Protein 6ISK (pdb70)

InterPro domains:
  IPR032710 NTF2-like domain superfamily [SSF54427] (7-119)
  IPR037401 SnoaL-like domain [PF12680] (26-113)

Organism: NCBI:txid408015

B-factor: mean 23.3, std 9.92, range [9.31, 74.7]

Radius of gyration: 20.21 Å; Cα contacts (8 Å, |Δi|>4): 526; chains: 2; bounding box: 56×46×34 Å

Foldseek 3Di:
DDFLVNVVQVVLQVCLVPVVSLVCVCVAAPAQAWEAEDPDIATGDVRVSVVVSVVSLQFNGKDKDWDWDQDPVRKIKIWMKMWTQTPVRDIWIWIWMKIFDADPVRHGRYIYIDTPGDID/DDFLVVVVQVLLQVCLVPVVSLVCQCVAAPAQAWAAEDHDIFTGSVRVSVVSSVVSLQFNGKDKDWDWDQDPVRKIKIWMKMWTQTPVRDIWIWIWMKIFDADPVRHGRYIYIDTPGPID

Secondary structure (DSSP, 8-state):
--SHHHHHHHHHHHHHH-GGGGGGGGGTEEEEEEEESSSS-EESHHHHHHHHHHHHHTEEEEEEEEEEEE-TTS-EEEEEEEEEEETTS-EEEEEEEEEEEE-TTS-EEEEEEEEEE---/--SHHHHHHHHHHHHHH-GGGGGGGGGTEEEEEEEESSS-EEESHHHHHHHHHHHHHTEEEEEEEEEEEE-TTS-EEEEEEEEEEETTS-EEEEEEEEEEEE-TTS-EEEEEEEEEE---

Nearest PDB structures (foldseek):
  6isl-assembly1_B-2  TM=1.007E+00  e=4.797E-24  Streptomyces xiamenensis 318
  3er7-assembly1_A  TM=8.920E-01  e=1.135E-09  Exiguobacterium sibiricum 255-15
  5aig-assembly2_B  TM=7.690E-01  e=4.133E-06  unidentified
  2imj-assembly2_D  TM=8.399E-01  e=6.602E-04  Pseudomonas protegens Pf-5
  6w3f-assembly2_B  TM=7.271E-01  e=2.725E-04  synthetic construct

Sequence (240 aa):
THTALDRYMELADRAVRDPSALAELPTIFAPDATVTLRDEPVTGMPAIMEFYRVFVAAVAESKHYWTTTILEDGTIESHWVVAARRADGSLMTAAGVEHATVDTDGLITNLRNRYTRTPGTHTALDRYMELADRAVRDPSALAELPTIFAPDATVTLRDEPVTGMPAIMEFYRVFVAAVAESKHYWTTTILEDGTIESHWVVAARRADGSLMTAAGVEHATVDTDGLITNLRNRYTRTPG

Solvent-accessible surface area: 12846 Å² total; per-residue (Å²): 112,154,28,2,0,3,58,20,4,95,5,23,8,87,1,18,176,65,77,83,6,9,73,66,2,58,34,4,0,6,61,111,1,37,3,32,21,140,100,128,79,28,73,11,28,112,44,1,62,82,65,12,122,79,91,10,66,55,25,51,93,24,103,22,139,68,96,21,68,100,60,186,112,34,23,7,30,0,96,25,73,15,55,13,109,74,64,117,45,43,128,25,74,4,11,2,19,5,46,0,48,40,45,123,17,28,3,0,45,57,2,73,11,160,62,96,174,98,42,60,118,152,26,2,0,4,54,18,4,80,4,25,12,81,0,17,173,71,73,82,8,10,74,70,2,58,36,4,1,6,61,118,1,42,2,33,21,153,105,125,79,28,85,11,30,114,43,0,57,83,64,12,120,81,90,9,66,55,25,49,100,27,104,22,142,70,96,23,70,113,40,171,115,34,19,8,32,0,101,25,73,16,55,14,109,73,64,120,41,44,120,26,70,5,16,3,17,6,36,0,54,42,42,116,14,27,2,0,44,57,1,76,13,149,62,107,169,90,37,74

Structure (mmCIF, N/CA/C/O backbone):
data_6ISK
#
_entry.id   6ISK
#
_cell.length_a   79.894
_cell.length_b   79.894
_cell.length_c   111.721
_cell.angle_alpha   90.000
_cell.angle_beta   90.000
_cell.angle_gamma   120.000
#
_symmetry.space_group_name_H-M   'H 3'
#
loop_
_entity.id
_entity.type
_entity.pdbx_description
1 polymer 'XimE, SnoaL-like domain protein'
2 non-polymer 'MALONIC ACID'
3 non-polymer 1,2-ETHANEDIOL
4 water water
#
loop_
_atom_site.group_PDB
_atom_site.id
_atom_site.type_symbol
_atom_site.label_atom_id
_atom_site.label_alt_id
_atom_site.label_comp_id
_atom_site.label_asym_id
_atom_site.label_entity_id
_atom_site.label_seq_id
_atom_site.pdbx_PDB_ins_code
_atom_site.Cartn_x
_atom_site.Cartn_y
_atom_site.Cartn_z
_atom_site.occupancy
_atom_site.B_iso_or_equiv
_atom_site.auth_seq_id
_atom_site.auth_comp_id
_atom_site.auth_asym_id
_atom_site.auth_atom_id
_atom_site.pdbx_PDB_model_num
ATOM 1 N N . THR A 1 39 ? 18.861 32.005 46.177 1.00 32.75 39 THR A N 1
ATOM 2 C CA . THR A 1 39 ? 18.706 30.546 46.468 1.00 32.36 39 THR A CA 1
ATOM 3 C C . THR A 1 39 ? 18.206 30.326 47.881 1.00 30.97 39 THR A C 1
ATOM 4 O O . THR A 1 39 ? 18.203 31.247 48.697 1.00 28.11 39 THR A O 1
ATOM 8 N N . HIS A 1 40 ? 17.807 29.093 48.186 1.00 28.49 40 HIS A N 1
ATOM 9 C CA . HIS A 1 40 ? 17.118 28.799 49.436 1.00 32.27 40 HIS A CA 1
ATOM 10 C C . HIS A 1 40 ? 17.659 27.485 50.023 1.00 26.54 40 HIS A C 1
ATOM 11 O O . HIS A 1 40 ? 16.895 26.657 50.526 1.00 27.98 40 HIS A O 1
ATOM 18 N N . THR A 1 41 ? 18.970 27.276 49.898 1.00 18.70 41 THR A N 1
ATOM 19 C CA . THR A 1 41 ? 19.663 26.159 50.583 1.00 16.87 41 THR A CA 1
ATOM 20 C C . THR A 1 41 ? 19.617 26.342 52.071 1.00 15.55 41 THR A C 1
ATOM 21 O O . THR A 1 41 ? 19.275 27.404 52.573 1.00 14.40 41 THR A O 1
ATOM 25 N N . ALA A 1 42 ? 20.109 25.351 52.793 1.00 16.68 42 ALA A N 1
ATOM 26 C CA . ALA A 1 42 ? 20.146 25.479 54.237 1.00 12.71 42 ALA A CA 1
ATOM 27 C C . ALA A 1 42 ? 21.043 26.647 54.691 1.00 12.59 42 ALA A C 1
ATOM 28 O O . ALA A 1 42 ? 20.830 27.238 55.727 1.00 13.77 42 ALA A O 1
ATOM 30 N N . LEU A 1 43 ? 22.100 26.903 53.955 1.00 12.83 43 LEU A N 1
ATOM 31 C CA . LEU A 1 43 ? 22.993 27.998 54.309 1.00 12.44 43 LEU A CA 1
ATOM 32 C C . LEU A 1 43 ? 22.325 29.344 54.087 1.00 13.25 43 LEU A C 1
ATOM 33 O O . LEU A 1 43 ? 22.554 30.297 54.846 1.00 13.19 43 LEU A O 1
ATOM 38 N N . ASP A 1 44 ? 21.492 29.435 53.050 1.00 14.29 44 ASP A N 1
ATOM 39 C CA . ASP A 1 44 ? 20.653 30.631 52.883 1.00 16.26 44 ASP A CA 1
ATOM 40 C C . ASP A 1 44 ? 19.694 30.829 54.049 1.00 13.82 44 ASP A C 1
ATOM 41 O O . ASP A 1 44 ? 19.550 31.934 54.567 1.00 13.43 44 ASP A O 1
ATOM 46 N N . ARG A 1 45 ? 19.026 29.763 54.462 1.00 13.37 45 ARG A N 1
ATOM 47 C CA . ARG A 1 45 ? 18.148 29.839 55.629 1.00 15.83 45 ARG A CA 1
ATOM 48 C C . ARG A 1 45 ? 18.916 30.241 56.896 1.00 16.45 45 ARG A C 1
ATOM 49 O O . ARG A 1 45 ? 18.412 30.971 57.732 1.00 14.26 45 ARG A O 1
ATOM 57 N N . TYR A 1 46 ? 20.126 29.729 57.059 1.00 15.18 46 TYR A N 1
ATOM 58 C CA . TYR A 1 46 ? 21.002 30.112 58.184 1.00 14.17 46 TYR A CA 1
ATOM 59 C C . TYR A 1 46 ? 21.253 31.607 58.151 1.00 14.46 46 TYR A C 1
ATOM 60 O O . TYR A 1 46 ? 21.085 32.280 59.151 1.00 15.25 46 TYR A O 1
ATOM 69 N N . MET A 1 47 ? 21.614 32.123 56.962 1.00 14.81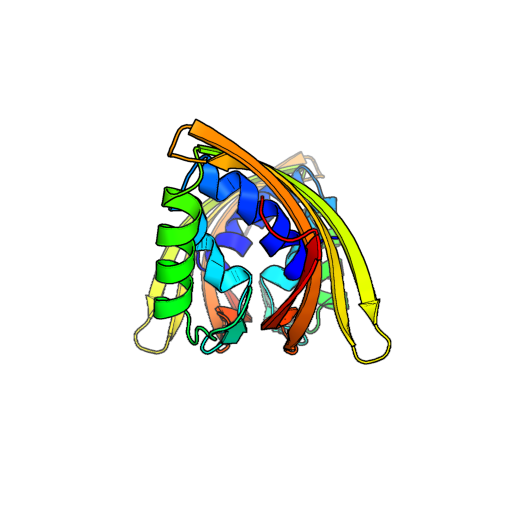 47 MET A N 1
ATOM 70 C CA . MET A 1 47 ? 21.909 33.567 56.810 1.00 16.99 47 MET A CA 1
ATOM 71 C C . MET A 1 47 ? 20.688 34.418 57.143 1.00 17.77 47 MET A C 1
ATOM 72 O O . MET A 1 47 ? 20.768 35.357 57.932 1.00 19.78 47 MET A O 1
ATOM 77 N N . GLU A 1 48 ? 19.528 34.012 56.665 1.00 16.71 48 GLU A N 1
ATOM 78 C CA . GLU A 1 48 ? 18.275 34.732 56.965 1.00 22.35 48 GLU A CA 1
ATOM 79 C C . GLU A 1 48 ? 17.946 34.729 58.454 1.00 22.32 48 GLU A C 1
ATOM 80 O O . GLU A 1 48 ? 17.509 35.744 59.019 1.00 22.43 48 GLU A O 1
ATOM 86 N N . LEU A 1 49 ? 18.207 33.602 59.101 1.00 19.66 49 LEU A N 1
ATOM 87 C CA . LEU A 1 49 ? 17.912 33.458 60.521 1.00 17.20 49 LEU A CA 1
ATOM 88 C C . LEU A 1 49 ? 18.805 34.358 61.371 1.00 21.95 49 LEU A C 1
ATOM 89 O O . LEU A 1 49 ? 18.391 34.887 62.423 1.00 16.88 49 LEU A O 1
ATOM 94 N N . ALA A 1 50 ? 20.015 34.589 60.881 1.00 17.96 50 ALA A N 1
ATOM 95 C CA . ALA A 1 50 ? 20.960 35.439 61.574 1.00 22.23 50 ALA A CA 1
ATOM 96 C C . ALA A 1 50 ? 20.319 36.774 61.968 1.00 21.29 50 ALA A C 1
ATOM 97 O O . ALA A 1 50 ? 20.449 37.204 63.106 1.00 20.98 50 ALA A O 1
ATOM 99 N N . ASP A 1 51 ? 19.640 37.444 61.052 1.00 16.58 51 ASP A N 1
ATOM 100 C CA . ASP A 1 51 ? 19.149 38.770 61.382 1.00 16.66 51 ASP A CA 1
ATOM 101 C C . ASP A 1 51 ? 17.810 38.678 62.148 1.00 18.50 51 ASP A C 1
ATOM 102 O O . ASP A 1 51 ? 17.478 39.515 62.978 1.00 19.11 51 ASP A O 1
ATOM 107 N N . ARG A 1 52 ? 17.028 37.668 61.815 1.00 19.36 52 ARG A N 1
ATOM 108 C CA . ARG A 1 52 ? 15.708 37.529 62.417 1.00 18.65 52 ARG A CA 1
ATOM 109 C C . ARG A 1 52 ? 15.814 37.192 63.870 1.00 19.18 52 ARG A C 1
ATOM 110 O O . ARG A 1 52 ? 15.114 37.797 64.699 1.00 22.05 52 ARG A O 1
ATOM 118 N N . ALA A 1 53 ? 16.777 36.332 64.211 1.00 15.96 53 ALA A N 1
ATOM 119 C CA . ALA A 1 53 ? 16.984 35.947 65.566 1.00 19.95 53 ALA A CA 1
ATOM 120 C C . ALA A 1 53 ? 17.490 37.103 66.439 1.00 24.98 53 ALA A C 1
ATOM 121 O O . ALA A 1 53 ? 17.233 37.131 67.646 1.00 22.06 53 ALA A O 1
ATOM 123 N N . VAL A 1 54 ? 18.169 38.077 65.845 1.00 18.97 54 VAL A N 1
ATOM 124 C CA . VAL A 1 54 ? 18.529 39.269 66.605 1.00 21.30 54 VAL A CA 1
ATOM 125 C C . VAL A 1 54 ? 17.278 40.037 66.983 1.00 21.55 54 VAL A C 1
ATOM 126 O O . VAL A 1 54 ? 17.176 40.505 68.096 1.00 33.24 54 VAL A O 1
ATOM 130 N N . ARG A 1 55 ? 16.338 40.169 66.058 1.00 22.87 55 ARG A N 1
ATOM 131 C CA . ARG A 1 55 ? 15.063 40.821 66.322 1.00 29.79 55 ARG A CA 1
ATOM 132 C C . ARG A 1 55 ? 14.119 39.952 67.163 1.00 37.02 5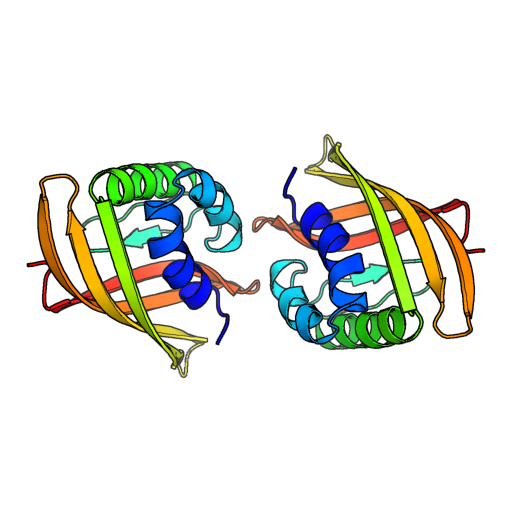5 ARG A C 1
ATOM 133 O O . ARG A 1 55 ? 13.262 40.480 67.869 1.00 37.35 55 ARG A O 1
ATOM 141 N N . ASP A 1 56 ? 14.225 38.631 67.045 1.00 27.40 56 ASP A N 1
ATOM 142 C CA . ASP A 1 56 ? 13.320 37.716 67.791 1.00 29.38 56 ASP A CA 1
ATOM 143 C C . ASP A 1 56 ? 14.015 36.405 68.148 1.00 26.16 56 ASP A C 1
ATOM 144 O O . ASP A 1 56 ? 14.049 35.489 67.330 1.00 24.09 56 ASP A O 1
ATOM 149 N N . PRO A 1 57 ? 14.687 36.358 69.312 1.00 29.42 57 PRO A N 1
ATOM 150 C CA . PRO A 1 57 ? 15.523 35.229 69.686 1.00 29.98 57 PRO A CA 1
ATOM 151 C C . PRO A 1 57 ? 14.804 33.890 69.701 1.00 31.22 57 PRO A C 1
ATOM 152 O O . PRO A 1 57 ? 15.452 32.855 69.575 1.00 29.48 57 PRO A O 1
ATOM 156 N N . SER A 1 58 ? 13.495 33.918 69.923 1.00 32.16 58 SER A N 1
ATOM 157 C CA . SER A 1 58 ? 12.661 32.733 69.828 1.00 31.68 58 SER A CA 1
ATOM 158 C C . SER A 1 58 ? 12.738 32.031 68.455 1.00 28.85 58 SER A C 1
ATOM 159 O O . SER A 1 58 ? 12.530 30.834 68.375 1.00 26.14 58 SER A O 1
ATOM 162 N N . ALA A 1 59 ? 13.180 32.736 67.414 1.00 25.42 59 ALA A N 1
ATOM 163 C CA . ALA A 1 59 ? 13.323 32.136 66.090 1.00 27.12 59 ALA A CA 1
ATOM 164 C C . ALA A 1 59 ? 14.437 31.096 66.005 1.00 20.06 59 ALA A C 1
ATOM 165 O O . ALA A 1 59 ? 14.502 30.345 65.029 1.00 22.69 59 ALA A O 1
ATOM 167 N N . LEU A 1 60 ? 15.285 30.999 67.026 1.00 22.00 60 LEU A N 1
ATOM 168 C CA . LEU A 1 60 ? 16.374 30.037 67.004 1.00 22.75 60 LEU A CA 1
ATOM 169 C C . LEU A 1 60 ? 15.822 28.606 67.187 1.00 20.92 60 LEU A C 1
ATOM 170 O O . LEU A 1 60 ? 16.524 27.636 66.981 1.00 20.60 60 LEU A O 1
ATOM 175 N N . ALA A 1 61 ? 14.545 28.499 67.529 1.00 25.31 61 ALA A N 1
ATOM 176 C CA . ALA A 1 61 ? 13.873 27.177 67.525 1.00 26.48 61 ALA A CA 1
ATOM 177 C C . ALA A 1 61 ? 13.819 26.561 66.122 1.00 24.81 61 ALA A C 1
ATOM 178 O O . ALA A 1 61 ? 13.644 25.367 65.981 1.00 22.17 61 ALA A O 1
ATOM 180 N N . GLU A 1 62 ? 14.106 27.358 65.097 1.00 23.22 62 GLU A N 1
ATOM 181 C CA . GLU A 1 62 ? 14.223 26.855 63.720 1.00 22.64 62 GLU A CA 1
ATOM 182 C C . GLU A 1 62 ? 15.567 26.165 63.391 1.00 17.79 62 GLU A C 1
ATOM 183 O O . GLU A 1 62 ? 15.680 25.470 62.374 1.00 19.34 62 GLU A O 1
ATOM 189 N N . LEU A 1 63 ? 16.495 26.182 64.345 1.00 19.52 63 LEU A N 1
ATOM 190 C CA . LEU A 1 63 ? 17.816 25.633 64.069 1.00 19.70 63 LEU A CA 1
ATOM 191 C C . LEU A 1 63 ? 17.807 24.163 63.576 1.00 20.45 63 LEU A C 1
ATOM 192 O O . LEU A 1 63 ? 18.539 23.840 62.664 1.00 13.70 63 LEU A O 1
ATOM 197 N N . PRO A 1 64 ? 16.906 23.290 64.086 1.00 20.82 64 PRO A N 1
ATOM 198 C CA . PRO A 1 64 ? 16.889 21.899 63.582 1.00 19.91 64 PRO A CA 1
ATOM 199 C C . PRO A 1 64 ? 16.284 21.677 62.192 1.00 19.40 64 PRO A C 1
ATOM 200 O O . PRO A 1 64 ? 16.332 20.543 61.645 1.00 19.41 64 PRO A O 1
ATOM 204 N N . THR A 1 65 ? 15.836 22.756 61.569 1.00 15.42 65 THR A N 1
ATOM 205 C CA . THR A 1 65 ? 15.465 22.730 60.150 1.00 18.48 65 THR A CA 1
ATOM 206 C C . THR A 1 65 ? 16.606 23.191 59.247 1.00 16.28 65 THR A C 1
ATOM 207 O O . THR A 1 65 ? 16.458 23.307 58.033 1.00 21.07 65 THR A O 1
ATOM 211 N N . ILE A 1 66 ? 17.710 23.572 59.874 1.00 13.18 66 ILE A N 1
ATOM 212 C CA . ILE A 1 66 ? 18.883 24.049 59.171 1.00 13.19 66 ILE A CA 1
ATOM 213 C C . ILE A 1 66 ? 20.055 23.090 59.377 1.00 12.57 66 ILE A C 1
ATOM 214 O O . ILE A 1 66 ? 20.813 22.829 58.446 1.00 12.41 66 ILE A O 1
ATOM 219 N N . PHE A 1 67 ? 20.308 22.706 60.624 1.00 14.81 67 PHE A N 1
ATOM 220 C CA . PHE A 1 67 ? 21.477 21.840 60.911 1.00 15.99 67 PHE A CA 1
ATOM 221 C C . PHE A 1 67 ? 21.001 20.443 61.287 1.00 17.37 67 PHE A C 1
ATOM 222 O O . PHE A 1 67 ? 19.966 20.294 61.926 1.00 19.28 67 PHE A O 1
ATOM 230 N N . ALA A 1 68 ? 21.729 19.445 60.819 1.00 17.41 68 ALA A N 1
ATOM 231 C CA . ALA A 1 68 ? 21.517 18.061 61.274 1.00 19.46 68 ALA A CA 1
ATOM 232 C C . ALA A 1 68 ? 21.820 17.949 62.771 1.00 24.93 68 ALA A C 1
ATOM 233 O O . ALA A 1 68 ? 22.486 18.794 63.354 1.00 19.23 68 ALA A O 1
ATOM 235 N N . PRO A 1 69 ? 21.234 16.958 63.434 1.00 24.88 69 PRO A N 1
ATOM 236 C CA . PRO A 1 69 ? 21.695 16.815 64.798 1.00 35.15 69 PRO A CA 1
ATOM 237 C C . PRO A 1 69 ? 23.135 16.341 64.767 1.00 24.66 69 PRO A C 1
ATOM 238 O O . PRO A 1 69 ? 23.610 15.734 63.779 1.00 36.96 69 PRO A O 1
ATOM 242 N N . ASP A 1 70 ? 23.849 16.668 65.812 1.00 29.34 70 ASP A N 1
ATOM 243 C CA . ASP A 1 70 ? 25.215 16.351 65.888 1.00 29.47 70 ASP A CA 1
ATOM 244 C C . ASP A 1 70 ? 26.018 17.118 64.846 1.00 22.12 70 ASP A C 1
ATOM 245 O O . ASP A 1 70 ? 27.033 16.652 64.440 1.00 21.85 70 ASP A O 1
ATOM 250 N N . ALA A 1 71 ? 25.502 18.235 64.317 1.00 19.86 71 ALA A N 1
ATOM 251 C CA . ALA A 1 71 ? 26.326 19.037 63.445 1.00 18.46 71 ALA A CA 1
ATOM 252 C C . ALA A 1 71 ? 27.458 19.651 64.237 1.00 17.07 71 ALA A C 1
ATOM 253 O O . ALA A 1 71 ? 27.300 19.879 65.408 1.00 20.27 71 ALA A O 1
ATOM 255 N N . THR A 1 72 ? 28.477 20.102 63.515 1.00 18.27 72 THR A N 1
ATOM 256 C CA . THR A 1 72 ? 29.560 20.898 64.077 1.00 17.99 72 THR A CA 1
ATOM 257 C C . THR A 1 72 ? 29.674 22.235 63.318 1.00 18.40 72 THR A C 1
ATOM 258 O O . THR A 1 72 ? 29.646 22.259 62.092 1.00 17.83 72 THR A O 1
ATOM 262 N N . VAL A 1 73 ? 29.866 23.306 64.074 1.00 18.53 73 VAL A N 1
ATOM 263 C CA . VAL A 1 73 ? 29.970 24.668 63.545 1.00 19.91 73 VAL A CA 1
ATOM 264 C C . VAL A 1 73 ? 31.245 25.289 64.127 1.00 18.14 73 VAL A C 1
ATOM 265 O O . VAL A 1 73 ? 31.415 25.284 65.334 1.00 22.95 73 VAL A O 1
ATOM 269 N N . THR A 1 74 ? 31.977 26.017 63.298 1.00 20.85 74 THR A N 1
ATOM 270 C CA . THR A 1 74 ? 33.127 26.807 63.743 1.00 23.55 74 THR A CA 1
ATOM 271 C C . THR A 1 74 ? 33.067 28.181 63.037 1.00 21.74 74 THR A C 1
ATOM 272 O O . THR A 1 74 ? 33.328 28.286 61.835 1.00 21.54 74 THR A O 1
ATOM 276 N N . LEU A 1 75 ? 32.656 29.203 63.774 1.00 22.86 75 LEU A N 1
ATOM 277 C CA . LEU A 1 75 ? 32.536 30.547 63.200 1.00 27.36 75 LEU A CA 1
ATOM 278 C C . LEU A 1 75 ? 33.886 31.270 63.165 1.00 30.42 75 LEU A C 1
ATOM 279 O O . LEU A 1 75 ? 34.194 32.022 62.218 1.00 22.76 75 LEU A O 1
ATOM 284 N N . ARG A 1 76 ? 34.725 31.003 64.160 1.00 26.28 76 ARG A N 1
ATOM 285 C CA . ARG A 1 76 ? 36.030 31.658 64.203 1.00 26.88 76 ARG A CA 1
ATOM 286 C C . ARG A 1 76 ? 37.121 30.658 64.501 1.00 31.11 76 ARG A C 1
ATOM 287 O O . ARG A 1 76 ? 37.878 30.281 63.609 1.00 29.60 76 ARG A O 1
ATOM 295 N N . ASP A 1 77 ? 37.217 30.248 65.767 1.00 32.95 77 ASP A N 1
ATOM 296 C CA . ASP A 1 77 ? 38.283 29.325 66.180 1.00 34.29 77 ASP A CA 1
ATOM 297 C C . ASP A 1 77 ? 37.746 28.012 66.767 1.00 41.44 77 ASP A C 1
ATOM 298 O O . ASP A 1 77 ? 38.096 26.940 66.265 1.00 52.50 77 ASP A O 1
ATOM 303 N N . GLU A 1 78 ? 36.820 28.076 67.722 1.00 37.60 78 GLU A N 1
ATOM 304 C CA . GLU A 1 78 ? 36.450 26.858 68.454 1.00 39.48 78 GLU A CA 1
ATOM 305 C C . GLU A 1 78 ? 35.120 26.249 67.982 1.00 37.13 78 GLU A C 1
ATOM 306 O O . GLU A 1 78 ? 34.148 26.959 67.720 1.00 37.44 78 GLU A O 1
ATOM 312 N N . PRO A 1 79 ? 35.111 24.921 67.781 1.00 31.87 79 PRO A N 1
ATOM 313 C CA . PRO A 1 79 ? 33.933 24.221 67.274 1.00 26.38 79 PRO A CA 1
ATOM 314 C C . PRO A 1 79 ? 32.867 23.996 68.309 1.00 28.68 79 PRO A C 1
ATOM 315 O O . PRO A 1 79 ? 33.143 23.961 69.506 1.00 27.93 79 PRO A O 1
ATOM 319 N N . VAL A 1 80 ? 31.628 23.956 67.843 1.00 22.75 80 VAL A N 1
ATOM 320 C CA . VAL A 1 80 ? 30.492 23.752 68.705 1.00 27.17 80 VAL A CA 1
ATOM 321 C C . VAL A 1 80 ? 29.675 22.652 68.043 1.00 26.71 80 VAL A C 1
ATOM 322 O O . VAL A 1 80 ? 29.516 22.661 66.822 1.00 21.33 80 VAL A O 1
ATOM 326 N N . THR A 1 81 ? 29.405 21.595 68.807 1.00 24.14 81 THR A N 1
ATOM 327 C CA . THR A 1 81 ? 28.861 20.372 68.262 1.00 22.68 81 THR A CA 1
ATOM 328 C C . THR A 1 81 ? 27.582 19.974 68.956 1.00 20.43 81 THR A C 1
ATOM 329 O O . THR A 1 81 ? 27.489 19.991 70.193 1.00 21.20 81 THR A O 1
ATOM 333 N N . GLY A 1 82 ? 26.595 19.628 68.129 1.00 17.81 82 GLY A N 1
ATOM 334 C CA . GLY A 1 82 ? 25.308 19.153 68.562 1.00 19.58 82 GLY A CA 1
ATOM 335 C C . GLY A 1 82 ? 24.327 20.264 68.739 1.00 23.56 82 GLY A C 1
ATOM 336 O O . GLY A 1 82 ? 24.711 21.356 69.159 1.00 21.18 82 GLY A O 1
ATOM 337 N N . MET A 1 83 ? 23.043 19.953 68.571 1.00 20.77 83 MET A N 1
ATOM 338 C CA . MET A 1 83 ? 21.974 20.974 68.606 1.00 23.30 83 MET A CA 1
ATOM 339 C C . MET A 1 83 ? 21.905 21.761 69.936 1.00 22.84 83 MET A C 1
ATOM 340 O O . MET A 1 83 ? 21.794 22.998 69.944 1.00 19.93 83 MET A O 1
ATOM 345 N N . PRO A 1 84 ? 22.098 21.083 71.091 1.00 23.51 84 PRO A N 1
ATOM 346 C CA . PRO A 1 84 ? 22.034 21.860 72.318 1.00 20.68 84 PRO A CA 1
ATOM 347 C C . PRO A 1 84 ? 23.148 22.886 72.524 1.00 23.05 84 PRO A C 1
ATOM 348 O O . PRO A 1 84 ? 22.858 24.027 72.848 1.00 26.68 84 PRO A O 1
ATOM 352 N N . ALA A 1 85 ? 24.362 22.555 72.131 1.00 23.41 85 ALA A N 1
ATOM 353 C CA . ALA A 1 85 ? 25.454 23.498 72.229 1.00 24.85 85 ALA A CA 1
ATOM 354 C C . ALA A 1 85 ? 25.291 24.588 71.157 1.00 25.59 85 ALA A C 1
ATOM 355 O O . ALA A 1 85 ? 25.585 25.760 71.409 1.00 23.49 85 ALA A O 1
ATOM 357 N N . ILE A 1 86 ? 24.813 24.182 69.982 1.00 20.06 86 ILE A N 1
ATOM 358 C CA . ILE A 1 86 ? 24.622 25.120 68.848 1.00 22.09 86 ILE A CA 1
ATOM 359 C C . ILE A 1 86 ? 23.566 26.178 69.191 1.00 22.56 86 ILE A C 1
ATOM 360 O O . ILE A 1 86 ? 23.793 27.389 69.029 1.00 22.13 86 ILE A O 1
ATOM 365 N N . MET A 1 87 ? 22.480 25.753 69.822 1.00 19.96 87 MET A N 1
ATOM 366 C CA . MET A 1 87 ? 21.398 26.659 70.157 1.00 23.07 87 MET A CA 1
ATOM 367 C C . MET A 1 87 ? 21.831 27.671 71.235 1.00 23.93 87 MET A C 1
ATOM 368 O O . MET A 1 87 ? 21.493 28.853 71.180 1.00 19.73 87 MET A O 1
ATOM 373 N N . GLU A 1 88 ? 22.664 27.211 72.159 1.00 20.05 88 GLU A N 1
ATOM 374 C CA . GLU A 1 88 ? 23.170 28.063 73.234 1.00 22.65 88 GLU A CA 1
ATOM 375 C C . GLU A 1 88 ? 24.239 29.023 72.694 1.00 21.53 88 GLU A C 1
ATOM 376 O O . GLU A 1 88 ? 24.247 30.192 73.012 1.00 24.83 88 GLU A O 1
ATOM 382 N N . PHE A 1 89 ? 25.118 28.521 71.843 1.00 20.01 89 PHE A N 1
ATOM 383 C CA . PHE A 1 89 ? 26.103 29.367 71.178 1.00 23.11 89 PHE A CA 1
ATOM 384 C C . PHE A 1 89 ? 25.411 30.546 70.465 1.00 22.65 89 PHE A C 1
ATOM 385 O O . PHE A 1 89 ? 25.795 31.743 70.650 1.00 23.57 89 PHE A O 1
ATOM 393 N N . TYR A 1 90 ? 24.351 30.222 69.718 1.00 19.70 90 TYR A N 1
ATOM 394 C CA . TYR A 1 90 ? 23.644 31.260 68.948 1.00 22.22 90 TYR A CA 1
ATOM 395 C C . TYR A 1 90 ? 22.782 32.151 69.840 1.00 23.47 90 TYR A C 1
ATOM 396 O O . TYR A 1 90 ? 22.702 33.335 69.602 1.00 23.93 90 TYR A O 1
ATOM 405 N N . ARG A 1 91 ? 22.294 31.641 70.972 1.00 21.18 91 ARG A N 1
ATOM 406 C CA . ARG A 1 91 ? 21.561 32.491 71.900 1.00 24.75 91 ARG A CA 1
ATOM 407 C C . ARG A 1 91 ? 22.495 33.582 72.469 1.00 23.33 91 ARG A C 1
ATOM 408 O O . ARG A 1 91 ? 22.109 34.756 72.582 1.00 28.07 91 ARG A O 1
ATOM 416 N N . VAL A 1 92 ? 23.706 33.174 72.827 1.00 23.71 92 VAL A N 1
ATOM 417 C CA . VAL A 1 92 ? 24.719 34.078 73.388 1.00 24.91 92 VAL A CA 1
ATOM 418 C C . VAL A 1 92 ? 25.209 35.075 72.333 1.00 32.87 92 VAL A C 1
ATOM 419 O O . VAL A 1 92 ? 25.265 36.286 72.578 1.00 25.80 92 VAL A O 1
ATOM 423 N N . PHE A 1 93 ? 25.479 34.553 71.143 1.00 26.41 93 PHE A N 1
ATOM 424 C CA . PHE A 1 93 ? 25.758 35.365 69.962 1.00 28.05 93 PHE A CA 1
ATOM 425 C C . PHE A 1 93 ? 24.722 36.468 69.718 1.00 25.00 93 PHE A C 1
ATOM 426 O O . PHE A 1 93 ? 25.099 37.641 69.622 1.00 28.91 93 PHE A O 1
ATOM 434 N N . VAL A 1 94 ? 23.437 36.130 69.580 1.00 26.28 94 VAL A N 1
ATOM 435 C CA . VAL A 1 94 ? 22.434 37.138 69.235 1.00 29.86 94 VAL A CA 1
ATOM 436 C C . VAL A 1 94 ? 22.116 38.073 70.398 1.00 33.05 94 VAL A C 1
ATOM 437 O O . VAL A 1 94 ? 21.845 39.256 70.180 1.00 26.83 94 VAL A O 1
ATOM 441 N N . ALA A 1 95 ? 22.279 37.580 71.625 1.00 26.65 95 ALA A N 1
ATOM 442 C CA . ALA A 1 95 ? 22.259 38.443 72.827 1.00 31.55 95 ALA A CA 1
ATOM 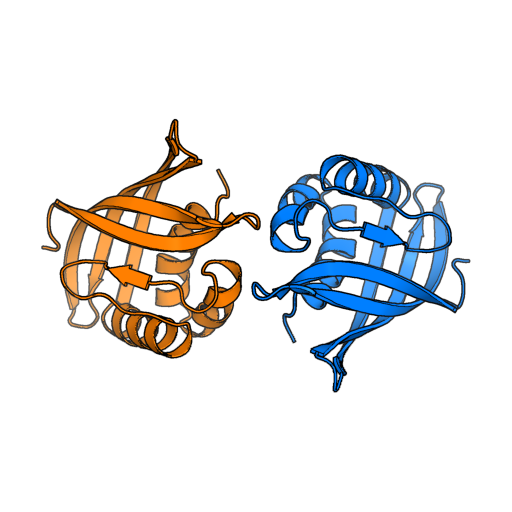443 C C . ALA A 1 95 ? 23.256 39.622 72.799 1.00 28.75 95 ALA A C 1
ATOM 444 O O . ALA A 1 95 ? 23.000 40.660 73.406 1.00 29.92 95 ALA A O 1
ATOM 446 N N . ALA A 1 96 ? 24.400 39.426 72.151 1.00 25.51 96 ALA A N 1
ATOM 447 C CA . ALA A 1 96 ? 25.428 40.440 72.064 1.00 23.47 96 ALA A CA 1
ATOM 448 C C . ALA A 1 96 ? 25.184 41.485 70.960 1.00 19.35 96 ALA A C 1
ATOM 449 O O . ALA A 1 96 ? 26.049 42.318 70.740 1.00 19.64 96 ALA A O 1
ATOM 451 N N . VAL A 1 97 ? 24.129 41.294 70.170 1.00 18.46 97 VAL A N 1
ATOM 452 C CA . VAL A 1 97 ? 23.840 42.139 69.007 1.00 20.21 97 VAL A CA 1
ATOM 453 C C . VAL A 1 97 ? 22.526 42.871 69.234 1.00 21.15 97 VAL A C 1
ATOM 454 O O . VAL A 1 97 ? 21.505 42.239 69.537 1.00 21.10 97 VAL A O 1
ATOM 458 N N . ALA A 1 98 ? 22.496 44.183 68.969 1.00 15.80 98 ALA A N 1
ATOM 459 C CA . ALA A 1 98 ? 21.218 44.899 69.093 1.00 19.20 98 ALA A CA 1
ATOM 460 C C . ALA A 1 98 ? 20.458 44.915 67.767 1.00 17.33 98 ALA A C 1
ATOM 461 O O . ALA A 1 98 ? 19.273 44.653 67.720 1.00 15.23 98 ALA A O 1
ATOM 463 N N . GLU A 1 99 ? 21.149 45.171 66.662 1.00 15.25 99 GLU A N 1
ATOM 464 C CA . GLU A 1 99 ? 20.507 45.206 65.343 1.00 16.72 99 GLU A CA 1
ATOM 465 C C . GLU A 1 99 ? 21.562 44.766 64.335 1.00 14.85 99 GLU A C 1
ATOM 466 O O . GLU A 1 99 ? 22.716 45.088 64.509 1.00 14.48 99 GLU A O 1
ATOM 472 N N . SER A 1 100 ? 21.179 44.009 63.330 1.00 13.18 100 SER A N 1
ATOM 473 C CA . SER A 1 100 ? 22.145 43.604 62.279 1.00 13.77 100 SER A CA 1
ATOM 474 C C . SER A 1 100 ? 21.458 43.413 60.944 1.00 11.07 100 SER A C 1
ATOM 475 O O . SER A 1 100 ? 20.209 43.202 60.860 1.00 10.64 100 SER A O 1
ATOM 478 N N . LYS A 1 101 ? 22.289 43.487 59.899 1.00 11.86 101 LYS A N 1
ATOM 479 C CA . LYS A 1 101 ? 21.870 43.142 58.572 1.00 13.31 101 LYS A CA 1
ATOM 480 C C . LYS A 1 101 ? 22.999 42.422 57.869 1.00 13.59 101 LYS A C 1
ATOM 481 O O . LYS A 1 101 ? 24.078 42.985 57.635 1.00 11.57 101 LYS A O 1
ATOM 487 N N . HIS A 1 102 ? 22.602 41.345 57.215 1.00 11.74 102 HIS A N 1
ATOM 488 C CA . HIS A 1 102 ? 23.508 40.527 56.425 1.00 11.15 102 HIS A CA 1
ATOM 489 C C . HIS A 1 102 ? 23.086 40.576 54.948 1.00 10.65 102 HIS A C 1
ATOM 490 O O . HIS A 1 102 ? 21.896 40.683 54.675 1.00 9.77 102 HIS A O 1
ATOM 497 N N . TYR A 1 103 ? 24.068 40.547 54.040 1.00 9.43 103 TYR A N 1
ATOM 498 C CA . TYR A 1 103 ? 23.862 40.232 52.616 1.00 11.48 103 TYR A CA 1
ATOM 499 C C . TYR A 1 103 ? 24.801 39.131 52.247 1.00 11.25 103 TYR A C 1
ATOM 500 O O . TYR A 1 103 ? 25.880 39.015 52.821 1.00 11.78 103 TYR A O 1
ATOM 509 N N . TRP A 1 104 ? 24.373 38.266 51.336 1.00 12.45 104 TRP A N 1
ATOM 510 C CA . TRP A 1 104 ? 25.165 37.103 51.015 1.00 14.06 104 TRP A CA 1
ATOM 511 C C . TRP A 1 104 ? 24.836 36.574 49.623 1.00 13.17 104 TRP A C 1
ATOM 512 O O . TRP A 1 104 ? 23.892 37.013 48.988 1.00 14.26 104 TRP A O 1
ATOM 523 N N . THR A 1 105 ? 25.797 35.867 49.070 1.00 13.01 105 THR A N 1
ATOM 524 C CA . THR A 1 105 ? 25.632 35.221 47.771 1.00 16.65 105 THR A CA 1
ATOM 525 C C . THR A 1 105 ? 26.056 33.792 47.919 1.00 14.69 105 THR A C 1
ATOM 526 O O . THR A 1 105 ? 27.136 33.538 48.422 1.00 17.59 105 THR A O 1
ATOM 530 N N . THR A 1 106 ? 25.247 32.877 47.384 1.00 14.72 106 THR A N 1
ATOM 531 C CA . THR A 1 106 ? 25.455 31.447 47.633 1.00 17.40 106 THR A CA 1
ATOM 532 C C . THR A 1 106 ? 25.702 30.675 46.323 1.00 20.71 106 THR A C 1
ATOM 533 O O . THR A 1 106 ? 25.110 30.979 45.318 1.00 16.55 106 THR A O 1
ATOM 537 N N . THR A 1 107 ? 26.667 29.760 46.352 1.00 19.96 107 THR A N 1
ATOM 538 C CA . THR A 1 107 ? 26.999 28.906 45.199 1.00 22.20 107 THR A CA 1
ATOM 539 C C . THR A 1 107 ? 27.021 27.471 45.692 1.00 21.73 107 THR A C 1
ATOM 540 O O . THR A 1 107 ? 27.452 27.245 46.810 1.00 21.58 107 THR A O 1
ATOM 544 N N . ILE A 1 108 ? 26.657 26.509 44.835 1.00 27.23 108 ILE A N 1
ATOM 545 C CA . ILE A 1 108 ? 26.901 25.074 45.113 1.00 27.12 108 ILE A CA 1
ATOM 546 C C . ILE A 1 108 ? 28.151 24.626 44.374 1.00 27.84 108 ILE A C 1
ATOM 547 O O . ILE A 1 108 ? 28.235 24.759 43.164 1.00 26.75 108 ILE A O 1
ATOM 552 N N . LEU A 1 109 ? 29.137 24.142 45.115 1.00 26.62 109 LEU A N 1
ATOM 553 C CA . LEU A 1 109 ? 30.409 23.780 44.531 1.00 29.14 109 LEU A CA 1
ATOM 554 C C . LEU A 1 109 ? 30.352 22.383 43.930 1.00 33.21 109 LEU A C 1
ATOM 555 O O . LEU A 1 109 ? 29.372 21.631 44.110 1.00 30.46 109 LEU A O 1
ATOM 560 N N . GLU A 1 110 ? 31.404 22.087 43.174 1.00 38.92 110 GLU A N 1
ATOM 561 C CA . GLU A 1 110 ? 31.503 20.861 42.401 1.00 46.61 110 GLU A CA 1
ATOM 562 C C . GLU A 1 110 ? 31.189 19.668 43.281 1.00 45.94 110 GLU A C 1
ATOM 563 O O . GLU A 1 110 ? 30.310 18.873 42.969 1.00 48.91 110 GLU A O 1
ATOM 569 N N . ASP A 1 111 ? 31.852 19.610 44.432 1.00 42.50 111 ASP A N 1
ATOM 570 C CA . ASP A 1 111 ? 31.682 18.502 45.364 1.00 36.64 111 ASP A CA 1
ATOM 571 C C . ASP A 1 111 ? 30.371 18.514 46.157 1.00 38.69 111 ASP A C 1
ATOM 572 O O . ASP A 1 111 ? 30.181 17.660 47.018 1.00 33.90 111 ASP A O 1
ATOM 577 N N . GLY A 1 112 ? 29.465 19.454 45.869 1.00 33.70 112 GLY A N 1
ATOM 578 C CA . GLY A 1 112 ? 28.184 19.542 46.569 1.00 31.36 112 GLY A CA 1
ATOM 579 C C . GLY A 1 112 ? 28.210 20.277 47.913 1.00 27.56 112 GLY A C 1
ATOM 580 O O . GLY A 1 112 ? 27.177 20.415 48.565 1.00 30.61 112 GLY A O 1
ATOM 581 N N . THR A 1 113 ? 29.376 20.734 48.342 1.00 23.09 113 THR A N 1
ATOM 582 C CA . THR A 1 113 ? 29.435 21.663 49.460 1.00 24.64 113 THR A CA 1
ATOM 583 C C . THR A 1 113 ? 28.912 23.052 49.029 1.00 23.14 113 THR A C 1
ATOM 584 O O . THR A 1 113 ? 28.852 23.390 47.839 1.00 24.44 113 THR A O 1
ATOM 588 N N . ILE A 1 114 ? 28.380 23.786 49.991 1.00 21.16 114 ILE A N 1
ATOM 589 C CA . ILE A 1 114 ? 27.693 25.036 49.670 1.00 19.52 114 ILE A CA 1
ATOM 590 C C . ILE A 1 114 ? 28.622 26.131 50.171 1.00 18.42 114 ILE A C 1
ATOM 591 O O . ILE A 1 114 ? 29.112 26.043 51.284 1.00 16.05 114 ILE A O 1
ATOM 596 N N . GLU A 1 115 ? 28.711 27.234 49.430 1.00 17.05 115 GLU A N 1
ATOM 597 C CA . GLU A 1 115 ? 29.564 28.314 49.852 1.00 18.33 115 GLU A CA 1
ATOM 598 C C . GLU A 1 115 ? 28.778 29.602 49.780 1.00 15.90 115 GLU A C 1
ATOM 599 O O . GLU A 1 115 ? 28.107 29.846 48.777 1.00 19.68 115 GLU A O 1
ATOM 605 N N . SER A 1 116 ? 28.832 30.399 50.848 1.00 14.99 116 SER A N 1
ATOM 606 C CA . SER A 1 116 ? 28.155 31.720 50.839 1.00 15.21 116 SER A CA 1
ATOM 607 C C . SER A 1 116 ? 29.175 32.770 51.264 1.00 14.11 116 SER A C 1
ATOM 608 O O . SER A 1 116 ? 29.802 32.665 52.322 1.00 14.08 116 SER A O 1
ATOM 611 N N . HIS A 1 117 ? 29.447 33.710 50.356 1.00 12.29 117 HIS A N 1
ATOM 612 C CA . HIS A 1 117 ? 30.123 34.943 50.682 1.00 13.27 117 HIS A CA 1
ATOM 613 C C . HIS A 1 117 ? 29.106 35.849 51.359 1.00 12.47 117 HIS A C 1
ATOM 614 O O . HIS A 1 117 ? 28.011 35.990 50.853 1.00 11.14 117 HIS A O 1
ATOM 621 N N . TRP A 1 118 ? 29.519 36.543 52.408 1.00 10.74 118 TRP A N 1
ATOM 622 C CA . TRP A 1 118 ? 28.593 37.333 53.195 1.00 13.36 118 TRP A CA 1
ATOM 623 C C . TRP A 1 118 ? 29.285 38.558 53.794 1.00 14.17 118 TRP A C 1
ATOM 624 O O . TRP A 1 118 ? 30.541 38.634 53.885 1.00 12.87 118 TRP A O 1
ATOM 635 N N . VAL A 1 119 ? 28.454 39.544 54.100 1.00 10.85 119 VAL A N 1
ATOM 636 C CA . VAL A 1 119 ? 28.835 40.784 54.780 1.00 9.97 119 VAL A CA 1
ATOM 637 C C . VAL A 1 119 ? 27.813 41.049 55.815 1.00 10.64 119 VAL A C 1
ATOM 638 O O . VAL A 1 119 ? 26.671 40.569 55.709 1.00 10.88 119 VAL A O 1
ATOM 642 N N . VAL A 1 120 ? 28.207 41.783 56.852 1.00 9.31 120 VAL A N 1
ATOM 643 C CA . VAL A 1 120 ? 27.286 42.238 57.890 1.00 11.33 120 VAL A CA 1
ATOM 644 C C . VAL A 1 120 ? 27.671 43.599 58.379 1.00 10.37 120 VAL A C 1
ATOM 645 O O . VAL A 1 120 ? 28.855 43.931 58.419 1.00 11.18 120 VAL A O 1
ATOM 649 N N . ALA A 1 121 ? 26.649 44.394 58.725 1.00 10.09 121 ALA A N 1
ATOM 650 C CA . ALA A 1 121 ? 26.824 45.590 59.585 1.00 9.86 121 ALA A CA 1
ATOM 651 C C . ALA A 1 121 ? 25.874 45.419 60.750 1.00 10.08 121 ALA A C 1
ATOM 652 O O . ALA A 1 121 ? 24.798 44.808 60.590 1.00 10.77 121 ALA A O 1
ATOM 654 N N . ALA A 1 122 ? 26.268 45.945 61.903 1.00 10.63 122 ALA A N 1
ATOM 655 C CA . ALA A 1 122 ? 25.499 45.757 63.093 1.00 10.34 122 ALA A CA 1
ATOM 656 C C . ALA A 1 122 ? 25.798 46.873 64.091 1.00 12.18 122 ALA A C 1
ATOM 657 O O . ALA A 1 122 ? 26.856 47.457 64.088 1.00 11.02 122 ALA A O 1
ATOM 659 N N . ARG A 1 123 ? 24.838 47.090 64.977 1.00 13.08 123 ARG A N 1
ATOM 660 C CA . ARG A 1 123 ? 25.035 47.708 66.275 1.00 14.85 123 ARG A CA 1
ATOM 661 C C . ARG A 1 123 ? 25.031 46.628 67.388 1.00 15.56 123 ARG A C 1
ATOM 662 O O . ARG A 1 123 ? 24.091 45.846 67.519 1.00 16.15 123 ARG A O 1
ATOM 670 N N . ARG A 1 124 ? 26.123 46.554 68.109 1.00 16.16 124 ARG A N 1
ATOM 671 C CA . ARG A 1 124 ? 26.280 45.558 69.152 1.00 17.91 124 ARG A CA 1
ATOM 672 C C . ARG A 1 124 ? 25.448 45.975 70.336 1.00 17.31 124 ARG A C 1
ATOM 673 O O . ARG A 1 124 ? 25.047 47.127 70.458 1.00 17.49 124 ARG A O 1
ATOM 681 N N . ALA A 1 125 ? 25.244 45.047 71.252 1.00 19.08 125 ALA A N 1
ATOM 682 C CA . ALA A 1 125 ? 24.468 45.336 72.431 1.00 17.90 125 ALA A CA 1
ATOM 683 C C . ALA A 1 125 ? 25.161 46.374 73.325 1.00 20.28 125 ALA A C 1
ATOM 684 O O . ALA A 1 125 ? 24.492 47.056 74.079 1.00 22.47 125 ALA A O 1
ATOM 686 N N . ASP A 1 126 ? 26.476 46.522 73.213 1.00 18.52 126 ASP A N 1
ATOM 687 C CA . ASP A 1 126 ? 27.188 47.588 73.953 1.00 18.98 126 ASP A CA 1
ATOM 688 C C . ASP A 1 126 ? 27.207 48.916 73.241 1.00 21.70 126 ASP A C 1
ATOM 689 O O . ASP A 1 126 ? 27.844 49.872 73.705 1.00 22.37 126 ASP A O 1
ATOM 694 N N . GLY A 1 127 ? 26.459 49.005 72.152 1.00 19.53 127 GLY A N 1
ATOM 695 C CA . GLY A 1 127 ? 26.274 50.272 71.460 1.00 18.79 127 GLY A CA 1
ATOM 696 C C . GLY A 1 127 ? 27.317 50.491 70.397 1.00 19.27 127 GLY A C 1
ATOM 697 O O . GLY A 1 127 ? 27.191 51.417 69.594 1.00 19.38 127 GLY A O 1
ATOM 698 N N . SER A 1 128 ? 28.364 49.680 70.386 1.00 16.50 128 SER A N 1
ATOM 699 C CA . SER A 1 128 ? 29.404 49.818 69.380 1.00 17.12 128 SER A CA 1
ATOM 700 C C . SER A 1 128 ? 28.905 49.382 67.986 1.00 18.03 128 SER A C 1
ATOM 701 O O . SER A 1 128 ? 27.948 48.623 67.861 1.00 14.66 128 SER A O 1
ATOM 704 N N . LEU A 1 129 ? 29.520 49.918 66.935 1.00 14.59 129 LEU A N 1
ATOM 705 C CA . LEU A 1 129 ? 29.139 49.561 65.577 1.00 12.96 129 LEU A CA 1
ATOM 706 C C . LEU A 1 129 ? 30.187 48.591 65.070 1.00 14.86 129 LEU A C 1
ATOM 707 O O . LEU A 1 129 ? 31.380 48.768 65.342 1.00 16.30 129 LEU A O 1
ATOM 712 N N . MET A 1 130 ? 29.799 47.743 64.128 1.00 12.70 130 MET A N 1
ATOM 713 C CA . MET A 1 130 ? 30.767 46.859 63.552 1.00 13.43 130 MET A CA 1
ATOM 714 C C . MET A 1 130 ? 30.385 46.478 62.148 1.00 12.66 130 MET A C 1
ATOM 715 O O . MET A 1 130 ? 29.206 46.557 61.751 1.00 13.29 130 MET A O 1
ATOM 720 N N . THR A 1 131 ? 31.386 46.015 61.411 1.00 10.60 131 THR A N 1
ATOM 721 C CA . THR A 1 131 ? 31.172 45.313 60.152 1.00 11.88 131 THR A CA 1
ATOM 722 C C . THR A 1 131 ? 32.019 44.058 60.182 1.00 13.57 131 THR A C 1
ATOM 723 O O . THR A 1 131 ? 32.982 43.984 60.953 1.00 12.14 131 THR A O 1
ATOM 727 N N . ALA A 1 132 ? 31.762 43.164 59.221 1.00 11.21 132 ALA A N 1
ATOM 728 C CA . ALA A 1 132 ? 32.587 41.984 59.001 1.00 12.79 132 ALA A CA 1
ATOM 729 C C . ALA A 1 132 ? 32.178 41.388 57.673 1.00 12.02 132 ALA A C 1
ATOM 730 O O . ALA A 1 132 ? 31.163 41.758 57.092 1.00 10.46 132 ALA A O 1
ATOM 732 N N . ALA A 1 133 ? 33.023 40.518 57.150 1.00 13.59 133 ALA A N 1
ATOM 733 C CA . ALA A 1 133 ? 32.763 39.851 55.885 1.00 12.37 133 ALA A CA 1
ATOM 734 C C . ALA A 1 133 ? 33.476 38.526 55.903 1.00 14.40 133 ALA A C 1
ATOM 735 O O . ALA A 1 133 ? 34.497 38.373 56.572 1.00 12.66 133 ALA A O 1
ATOM 737 N N . GLY A 1 134 ? 32.983 37.584 55.104 1.00 13.10 134 GLY A N 1
ATOM 738 C CA . GLY A 1 134 ? 33.621 36.312 55.066 1.00 14.16 134 GLY A CA 1
ATOM 739 C C . GLY A 1 134 ? 32.969 35.326 54.141 1.00 14.28 134 GLY A C 1
ATOM 740 O O . GLY A 1 134 ? 32.140 35.680 53.285 1.00 12.87 134 GLY A O 1
ATOM 741 N N . VAL A 1 135 ? 33.479 34.117 54.226 1.00 14.32 135 VAL A N 1
ATOM 742 C CA . VAL A 1 135 ? 32.962 33.008 53.420 1.00 15.53 135 VAL A CA 1
ATOM 743 C C . VAL A 1 135 ? 32.651 31.842 54.311 1.00 13.73 135 VAL A C 1
ATOM 744 O O . VAL A 1 135 ? 33.551 31.303 54.973 1.00 15.48 135 VAL A O 1
ATOM 748 N N . GLU A 1 136 ? 31.427 31.356 54.201 1.00 16.35 136 GLU A N 1
ATOM 749 C CA . GLU A 1 136 ? 30.979 30.157 54.900 1.00 18.48 136 GLU A CA 1
ATOM 750 C C . GLU A 1 136 ? 30.914 28.984 53.970 1.00 16.67 136 GLU A C 1
ATOM 751 O O . GLU A 1 136 ? 30.588 29.142 52.765 1.00 15.17 136 GLU A O 1
ATOM 757 N N . HIS A 1 137 ? 31.403 27.836 54.464 1.00 14.39 137 HIS A N 1
ATOM 758 C CA . HIS A 1 137 ? 31.411 26.590 53.691 1.00 15.89 137 HIS A CA 1
ATOM 759 C C . HIS A 1 137 ? 30.687 25.547 54.540 1.00 16.74 137 HIS A C 1
ATOM 760 O O . HIS A 1 137 ? 30.967 25.404 55.751 1.00 17.07 137 HIS A O 1
ATOM 767 N N . ALA A 1 138 ? 29.633 25.000 53.957 1.00 15.41 138 ALA A N 1
ATOM 768 C CA . ALA A 1 138 ? 28.774 24.030 54.635 1.00 14.91 138 ALA A CA 1
ATOM 769 C C . ALA A 1 138 ? 28.842 22.695 53.886 1.00 15.70 138 ALA A C 1
ATOM 770 O O . ALA A 1 138 ? 28.621 22.631 52.651 1.00 18.33 138 ALA A O 1
ATOM 772 N N . THR A 1 139 ? 29.100 21.632 54.629 1.00 14.87 139 THR A N 1
ATOM 773 C CA . THR A 1 139 ? 28.704 20.322 54.164 1.00 15.00 139 THR A CA 1
ATOM 774 C C . THR A 1 139 ? 27.289 20.055 54.555 1.00 13.98 139 THR A C 1
ATOM 775 O O . THR A 1 139 ? 26.898 20.403 55.700 1.00 16.48 139 THR A O 1
ATOM 779 N N . VAL A 1 140 ? 26.543 19.428 53.634 1.00 15.24 140 VAL A N 1
ATOM 780 C CA . VAL A 1 140 ? 25.156 19.071 53.870 1.00 15.77 140 VAL A CA 1
ATOM 781 C C . VAL A 1 140 ? 24.949 17.564 53.706 1.00 17.05 140 VAL A C 1
ATOM 782 O O . VAL A 1 140 ? 25.710 16.893 53.010 1.00 17.45 140 VAL A O 1
ATOM 786 N N . ASP A 1 141 ? 23.967 17.026 54.407 1.00 18.39 141 ASP A N 1
ATOM 787 C CA . ASP A 1 141 ? 23.601 15.619 54.234 1.00 18.32 141 ASP A CA 1
ATOM 788 C C . ASP A 1 141 ? 22.615 15.400 53.075 1.00 17.54 141 ASP A C 1
ATOM 789 O O . ASP A 1 141 ? 22.376 16.300 52.289 1.00 14.76 141 ASP A O 1
ATOM 794 N N . THR A 1 142 ? 22.091 14.188 52.901 1.00 15.92 142 THR A N 1
ATOM 795 C CA . THR A 1 142 ? 21.206 13.933 51.789 1.00 20.72 142 THR A CA 1
ATOM 796 C C . THR A 1 142 ? 19.890 14.657 51.915 1.00 20.29 142 THR A C 1
ATOM 797 O O . THR A 1 142 ? 19.216 14.842 50.923 1.00 18.71 142 THR A O 1
ATOM 801 N N . ASP A 1 143 ? 19.539 15.072 53.138 1.00 19.34 143 ASP A N 1
ATOM 802 C CA . ASP A 1 143 ? 18.323 15.866 53.391 1.00 16.37 143 ASP A CA 1
ATOM 803 C C . ASP A 1 143 ? 18.582 17.344 53.066 1.00 16.76 143 ASP A C 1
ATOM 804 O O . ASP A 1 143 ? 17.676 18.129 53.079 1.00 16.23 143 ASP A O 1
ATOM 809 N N . GLY A 1 144 ? 19.836 17.719 52.917 1.00 14.74 144 GLY A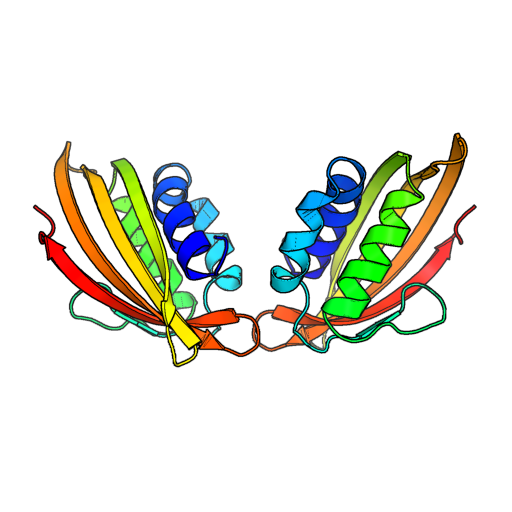 N 1
ATOM 810 C CA . GLY A 1 144 ? 20.181 19.129 52.675 1.00 16.92 144 GLY A CA 1
ATOM 811 C C . GLY A 1 144 ? 20.459 19.932 53.934 1.00 16.66 144 GLY A C 1
ATOM 812 O O . GLY A 1 144 ? 20.631 21.168 53.901 1.00 15.78 144 GLY A O 1
ATOM 813 N N . LEU A 1 145 ? 20.514 19.275 55.068 1.00 15.22 145 LEU A N 1
ATOM 814 C CA . LEU A 1 145 ? 20.785 19.986 56.301 1.00 14.61 145 LEU A CA 1
ATOM 815 C C . LEU A 1 145 ? 22.275 19.988 56.575 1.00 16.23 145 LEU A C 1
ATOM 816 O O . LEU A 1 145 ? 23.018 19.130 56.081 1.00 15.54 145 LEU A O 1
ATOM 821 N N . ILE A 1 146 ? 22.722 21.028 57.259 1.00 12.91 146 ILE A N 1
ATOM 822 C CA . ILE A 1 146 ? 24.162 21.278 57.402 1.00 12.34 146 ILE A CA 1
ATOM 823 C C . ILE A 1 146 ? 24.720 20.315 58.468 1.00 11.19 146 ILE A C 1
ATOM 824 O O . ILE A 1 146 ? 24.225 20.254 59.576 1.00 17.38 146 ILE A O 1
ATOM 829 N N . THR A 1 147 ? 25.764 19.610 58.103 1.00 13.87 147 THR A N 1
ATOM 830 C CA . THR A 1 147 ? 26.487 18.729 59.023 1.00 16.33 147 THR A CA 1
ATOM 831 C C . THR A 1 147 ? 27.740 19.387 59.568 1.00 18.32 147 THR A C 1
ATOM 832 O O . THR A 1 147 ? 28.216 19.031 60.664 1.00 15.77 147 THR A O 1
ATOM 836 N N . ASN A 1 148 ? 28.281 20.326 58.793 1.00 16.80 148 ASN A N 1
ATOM 837 C CA . ASN A 1 148 ? 29.551 20.972 59.124 1.00 20.18 148 ASN A CA 1
ATOM 838 C C . ASN A 1 148 ? 29.620 22.337 58.427 1.00 14.94 148 ASN A C 1
ATOM 839 O O . ASN A 1 148 ? 29.395 22.442 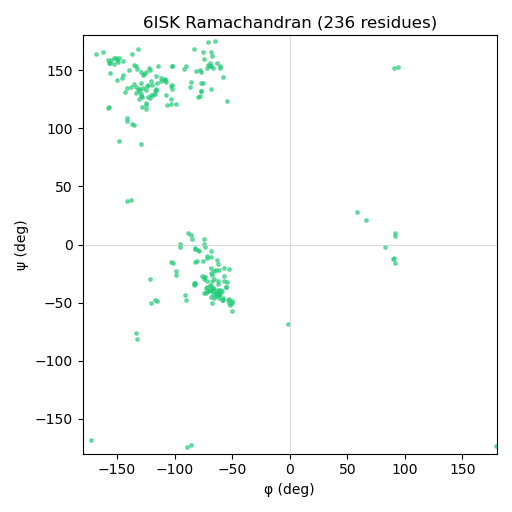57.187 1.00 18.30 148 ASN A O 1
ATOM 844 N N . LEU A 1 149 ? 29.713 23.353 59.276 1.00 17.52 149 LEU A N 1
ATOM 845 C CA . LEU A 1 149 ? 29.748 24.773 58.866 1.00 17.39 149 LEU A CA 1
ATOM 846 C C . LEU A 1 149 ? 31.035 25.371 59.373 1.00 19.69 149 LEU A C 1
ATOM 847 O O . LEU A 1 149 ? 31.352 25.244 60.551 1.00 18.09 149 LEU A O 1
ATOM 852 N N . ARG A 1 150 ? 31.792 25.980 58.473 1.00 17.08 150 ARG A N 1
ATOM 853 C CA . ARG A 1 150 ? 33.010 26.690 58.846 1.00 18.45 150 ARG A CA 1
ATOM 854 C C . ARG A 1 150 ? 33.093 28.044 58.126 1.00 17.06 150 ARG A C 1
ATOM 855 O O . ARG A 1 150 ? 32.814 28.140 56.926 1.00 18.74 150 ARG A O 1
ATOM 863 N N . ASN A 1 151 ? 33.522 29.054 58.877 1.00 16.37 151 ASN A N 1
ATOM 864 C CA . ASN A 1 151 ? 33.620 30.426 58.391 1.00 15.92 151 ASN A CA 1
ATOM 865 C C . ASN A 1 151 ? 35.065 30.861 58.373 1.00 17.05 151 ASN A C 1
ATOM 866 O O . ASN A 1 151 ? 35.834 30.414 59.222 1.00 16.83 151 ASN A O 1
ATOM 871 N N . ARG A 1 152 ? 35.478 31.574 57.322 1.00 16.14 152 ARG A N 1
ATOM 872 C CA . ARG A 1 152 ? 36.734 32.290 57.331 1.00 18.42 152 ARG A CA 1
ATOM 873 C C . ARG A 1 152 ? 36.453 33.740 57.114 1.00 14.60 152 ARG A C 1
ATOM 874 O O . ARG A 1 152 ? 35.720 34.061 56.206 1.00 15.15 152 ARG A O 1
ATOM 882 N N . TYR A 1 153 ? 36.990 34.593 57.980 1.00 12.63 153 TYR A N 1
ATOM 883 C CA . TYR A 1 153 ? 36.822 36.039 57.802 1.00 14.51 153 TYR A CA 1
ATOM 884 C C . TYR A 1 153 ? 37.722 36.620 56.734 1.00 17.32 153 TYR A C 1
ATOM 885 O O . TYR A 1 153 ? 38.940 36.351 56.721 1.00 18.03 153 TYR A O 1
ATOM 894 N N . THR A 1 154 ? 37.137 37.417 55.847 1.00 16.80 154 THR A N 1
ATOM 895 C CA . THR A 1 154 ? 37.901 38.241 54.923 1.00 18.73 154 THR A CA 1
ATOM 896 C C . THR A 1 154 ? 37.919 39.686 55.361 1.00 18.00 154 THR A C 1
ATOM 897 O O . THR A 1 154 ? 38.725 40.478 54.867 1.00 15.09 154 THR A O 1
ATOM 901 N N . ARG A 1 155 ? 37.026 40.035 56.291 1.00 15.92 155 ARG A N 1
ATOM 902 C CA . ARG A 1 155 ? 37.090 41.280 57.027 1.00 14.22 155 ARG A CA 1
ATOM 903 C C . ARG A 1 155 ? 36.687 40.993 58.442 1.00 15.79 155 ARG A C 1
ATOM 904 O O . ARG A 1 155 ? 35.537 40.683 58.709 1.00 14.11 155 ARG A O 1
ATOM 912 N N . THR A 1 156 ? 37.646 40.991 59.354 1.00 17.64 156 THR A N 1
ATOM 913 C CA . THR A 1 156 ? 37.344 40.554 60.726 1.00 17.70 156 THR A CA 1
ATOM 914 C C . THR A 1 156 ? 36.392 41.520 61.420 1.00 16.45 156 THR A C 1
ATOM 915 O O . THR A 1 156 ? 36.371 42.729 61.095 1.00 17.40 156 THR A O 1
ATOM 919 N N . PRO A 1 157 ? 35.599 41.007 62.372 1.00 17.38 157 PRO A N 1
ATOM 920 C CA . PRO A 1 157 ? 34.634 41.816 63.126 1.00 19.56 157 PRO A CA 1
ATOM 921 C C . PRO A 1 157 ? 35.301 43.013 63.795 1.00 21.68 157 PRO A C 1
ATOM 922 O O . PRO A 1 157 ? 36.239 42.840 64.574 1.00 21.05 157 PRO A O 1
ATOM 926 N N . GLY A 1 158 ? 34.817 44.213 63.491 1.00 29.52 158 GLY A N 1
ATOM 927 C CA . GLY A 1 158 ? 35.370 45.425 64.065 1.00 34.47 158 GLY A CA 1
ATOM 928 C C . GLY A 1 158 ? 34.778 46.680 63.454 1.00 30.04 158 GLY A C 1
ATOM 929 O O . GLY A 1 158 ? 33.813 46.614 62.692 1.00 15.48 158 GLY A O 1
ATOM 930 N N . THR B 1 39 ? 2.827 22.717 67.905 1.00 35.72 39 THR B N 1
ATOM 931 C CA . THR B 1 39 ? 4.190 22.178 67.571 1.00 32.61 39 THR B CA 1
ATOM 932 C C . THR B 1 39 ? 4.613 22.465 66.140 1.00 29.26 39 THR B C 1
ATOM 933 O O . THR B 1 39 ? 3.828 22.974 65.338 1.00 26.04 39 THR B O 1
ATOM 937 N N . HIS B 1 40 ? 5.867 22.126 65.829 1.00 26.33 40 HIS B N 1
ATOM 938 C CA . HIS B 1 40 ? 6.538 22.607 64.639 1.00 32.09 40 HIS B CA 1
ATOM 939 C C . HIS B 1 40 ? 7.406 21.489 64.017 1.00 27.59 40 HIS B C 1
ATOM 940 O O . HIS B 1 40 ? 8.459 21.771 63.415 1.00 26.01 40 HIS B O 1
ATOM 947 N N . THR B 1 41 ? 6.889 20.254 64.066 1.00 21.12 41 THR B N 1
ATOM 948 C CA . THR B 1 41 ? 7.494 19.090 63.376 1.00 17.29 41 THR B CA 1
ATOM 949 C C . THR B 1 41 ? 7.306 19.219 61.872 1.00 17.42 41 THR B C 1
ATOM 950 O O . THR B 1 41 ? 6.569 20.067 61.391 1.00 13.63 41 THR B O 1
ATOM 954 N N . ALA B 1 42 ? 7.895 18.300 61.126 1.00 15.79 42 ALA B N 1
ATOM 955 C CA . ALA B 1 42 ? 7.789 18.375 59.701 1.00 14.30 42 ALA B CA 1
ATOM 956 C C . ALA B 1 42 ? 6.333 18.157 59.250 1.00 13.06 42 ALA B C 1
ATOM 957 O O . ALA B 1 42 ? 5.928 18.632 58.193 1.00 13.26 42 ALA B O 1
ATOM 959 N N . LEU B 1 43 ? 5.581 17.383 60.014 1.00 15.62 43 LEU B N 1
ATOM 960 C CA . LEU B 1 43 ? 4.168 17.140 59.667 1.00 13.96 43 LEU B CA 1
ATOM 961 C C . LEU B 1 43 ? 3.364 18.400 59.925 1.00 14.01 43 LEU B C 1
ATOM 962 O O . LEU B 1 43 ? 2.438 18.721 59.168 1.00 13.69 43 LEU B O 1
ATOM 967 N N . ASP B 1 44 ? 3.697 19.143 60.997 1.00 13.81 44 ASP B N 1
ATOM 968 C CA . ASP B 1 44 ? 3.096 20.472 61.155 1.00 14.50 44 ASP B CA 1
ATOM 969 C C . ASP B 1 44 ? 3.403 21.384 59.949 1.00 13.34 44 ASP B C 1
ATOM 970 O O . ASP B 1 44 ? 2.534 22.105 59.455 1.00 13.14 44 ASP B O 1
ATOM 975 N N . ARG B 1 45 ? 4.664 21.433 59.527 1.00 13.28 45 ARG B N 1
ATOM 976 C CA . ARG B 1 45 ? 5.016 22.253 58.361 1.00 15.61 45 ARG B CA 1
ATOM 977 C C . ARG B 1 45 ? 4.273 21.803 57.109 1.00 14.67 45 ARG B C 1
ATOM 978 O O . ARG B 1 45 ? 3.929 22.601 56.241 1.00 15.54 45 ARG B O 1
ATOM 986 N N . TYR B 1 46 ? 4.179 20.503 56.919 1.00 12.29 46 TYR B N 1
ATOM 987 C CA . TYR B 1 46 ? 3.359 19.925 55.858 1.00 13.25 46 TYR B CA 1
ATOM 988 C C . TYR B 1 46 ? 1.936 20.448 55.896 1.00 13.78 46 TYR B C 1
ATOM 989 O O . TYR B 1 46 ? 1.431 20.945 54.905 1.00 14.54 46 TYR B O 1
ATOM 998 N N . MET B 1 47 ? 1.304 20.395 57.072 1.00 13.20 47 MET B N 1
ATOM 999 C CA . MET B 1 47 ? -0.068 20.908 57.201 1.00 16.29 47 MET B CA 1
ATOM 1000 C C . MET B 1 47 ? -0.181 22.397 56.915 1.00 16.66 47 MET B C 1
ATOM 1001 O O . MET B 1 47 ? -1.037 22.825 56.143 1.00 18.39 47 MET B O 1
ATOM 1006 N N . GLU B 1 48 ? 0.756 23.194 57.415 1.00 17.56 48 GLU B N 1
ATOM 1007 C CA . GLU B 1 48 ? 0.722 24.635 57.130 1.00 21.02 48 GLU B CA 1
ATOM 1008 C C . GLU B 1 48 ? 0.851 24.899 55.620 1.00 18.56 48 GLU B C 1
ATOM 1009 O O . GLU B 1 48 ? 0.175 25.771 55.062 1.00 21.27 48 GLU B O 1
ATOM 1015 N N . LEU B 1 49 ? 1.749 24.167 54.972 1.00 18.43 49 LEU B N 1
ATOM 1016 C CA . LEU B 1 49 ? 1.996 24.314 53.529 1.00 17.27 49 LEU B CA 1
ATOM 1017 C C . LEU B 1 49 ? 0.795 23.992 52.618 1.00 21.97 49 LEU B C 1
ATOM 1018 O O . LEU B 1 49 ? 0.614 24.618 51.562 1.00 18.69 49 LEU B O 1
ATOM 1023 N N . ALA B 1 50 ? -0.043 23.056 53.061 1.00 20.92 50 ALA B N 1
ATOM 1024 C CA . ALA B 1 50 ? -1.227 22.647 52.313 1.00 21.60 50 ALA B CA 1
ATOM 1025 C C . ALA B 1 50 ? -2.049 23.875 51.970 1.00 19.40 50 ALA B C 1
ATOM 1026 O O . ALA B 1 50 ? -2.518 23.994 50.868 1.00 20.20 50 ALA B O 1
ATOM 1028 N N . ASP B 1 51 ? -2.290 24.770 52.918 1.00 16.82 51 ASP B N 1
ATOM 1029 C CA . ASP B 1 51 ? -3.193 25.861 52.616 1.00 17.39 51 ASP B CA 1
ATOM 1030 C C . ASP B 1 51 ? -2.449 26.992 51.870 1.00 18.80 51 ASP B C 1
ATOM 1031 O O . ASP B 1 51 ? -3.015 27.698 51.056 1.00 19.59 51 ASP B O 1
ATOM 1036 N N . ARG B 1 52 ? -1.179 27.165 52.191 1.00 20.37 52 ARG B N 1
ATOM 1037 C CA . ARG B 1 52 ? -0.398 28.230 51.569 1.00 20.31 52 ARG B CA 1
ATOM 1038 C C . ARG B 1 52 ? -0.151 27.944 50.114 1.00 22.02 52 ARG B C 1
ATOM 1039 O O . ARG B 1 52 ? -0.362 28.823 49.233 1.00 21.51 52 ARG B O 1
ATOM 1047 N N . ALA B 1 53 ? 0.100 26.678 49.808 1.00 16.80 53 ALA B N 1
ATOM 1048 C CA . ALA B 1 53 ? 0.347 26.298 48.456 1.00 19.62 53 ALA B CA 1
ATOM 1049 C C . ALA B 1 53 ? -0.918 26.431 47.589 1.00 26.42 53 ALA B C 1
ATOM 1050 O O . ALA B 1 53 ? -0.834 26.550 46.365 1.00 21.29 53 ALA B O 1
ATOM 1052 N N . VAL B 1 54 ? -2.094 26.374 48.209 1.00 19.77 54 VAL B N 1
ATOM 1053 C CA . VAL B 1 54 ? -3.315 26.648 47.455 1.00 22.06 54 VAL B CA 1
ATOM 1054 C C . VAL B 1 54 ? -3.360 28.083 46.984 1.00 22.39 54 VAL B C 1
ATOM 1055 O O . VAL B 1 54 ? -3.791 28.349 45.871 1.00 32.32 54 VAL B O 1
ATOM 1059 N N . ARG B 1 55 ? -3.040 29.010 47.867 1.00 24.14 55 ARG B N 1
ATOM 1060 C CA . ARG B 1 55 ? -2.953 30.404 47.493 1.00 29.92 55 ARG B CA 1
ATOM 1061 C C . ARG B 1 55 ? -1.761 30.591 46.537 1.00 38.43 55 ARG B C 1
ATOM 1062 O O . ARG B 1 55 ? -1.934 31.011 45.390 1.00 40.54 55 ARG B O 1
ATOM 1070 N N . ASP B 1 56 ? -0.600 30.079 46.928 1.00 27.01 56 ASP B N 1
ATOM 1071 C CA . ASP B 1 56 ? 0.657 30.402 46.209 1.00 28.73 56 ASP B CA 1
ATOM 1072 C C . ASP B 1 56 ? 1.422 29.131 45.851 1.00 26.38 56 ASP B C 1
ATOM 1073 O O . ASP B 1 56 ? 2.200 28.644 46.651 1.00 24.72 56 ASP B O 1
ATOM 1078 N N . PRO B 1 57 ? 1.104 28.519 44.701 1.00 28.35 57 PRO B N 1
ATOM 1079 C CA . PRO B 1 57 ? 1.637 27.233 44.267 1.00 28.90 57 PRO B CA 1
ATOM 1080 C C . PRO B 1 57 ? 3.155 27.135 44.275 1.00 29.39 57 PRO B C 1
ATOM 1081 O O . PRO B 1 57 ? 3.698 26.041 44.390 1.00 26.74 57 PRO B O 1
ATOM 1085 N N . SER B 1 58 ? 3.821 28.273 44.234 1.00 29.85 58 SER B N 1
ATOM 1086 C CA . SER B 1 58 ? 5.266 28.311 44.205 1.00 28.93 58 SER B CA 1
ATOM 1087 C C . SER B 1 58 ? 5.844 28.010 45.582 1.00 30.48 58 SER B C 1
ATOM 1088 O O . SER B 1 58 ? 7.001 27.677 45.687 1.00 26.94 58 SER B O 1
ATOM 1091 N N . ALA B 1 59 ? 5.018 28.043 46.626 1.00 25.71 59 ALA B N 1
ATOM 1092 C CA . ALA B 1 59 ? 5.438 27.563 47.947 1.00 24.75 59 ALA B CA 1
ATOM 1093 C C . ALA B 1 59 ? 5.807 26.081 47.992 1.00 18.65 59 ALA B C 1
ATOM 1094 O O . ALA B 1 59 ? 6.390 25.629 48.986 1.00 24.42 59 ALA B O 1
ATOM 1096 N N . LEU B 1 60 ? 5.410 25.310 46.978 1.00 18.90 60 LEU B N 1
ATOM 1097 C CA . LEU B 1 60 ? 5.723 23.884 46.937 1.00 20.65 60 LEU B CA 1
ATOM 1098 C C . LEU B 1 60 ? 7.223 23.666 46.731 1.00 21.61 60 LEU B C 1
ATOM 1099 O O . LEU B 1 60 ? 7.716 22.575 46.956 1.00 21.54 60 LEU B O 1
ATOM 1104 N N . ALA B 1 61 ? 7.964 24.749 46.516 1.00 22.28 61 ALA B N 1
ATOM 1105 C CA . ALA B 1 61 ? 9.442 24.644 46.483 1.00 24.80 61 ALA B CA 1
ATOM 1106 C C . ALA B 1 61 ? 9.999 24.393 47.881 1.00 25.33 61 ALA B C 1
ATOM 1107 O O . ALA B 1 61 ? 11.115 23.908 48.003 1.00 24.00 61 ALA B O 1
ATOM 1109 N N . GLU B 1 62 ? 9.160 24.535 48.916 1.00 21.00 62 GLU B N 1
ATOM 1110 C CA . GLU B 1 62 ? 9.545 24.181 50.291 1.00 21.63 62 GLU B CA 1
ATOM 1111 C C . GLU B 1 62 ? 9.499 22.682 50.634 1.00 16.31 62 GLU B C 1
ATOM 1112 O O . GLU B 1 62 ? 10.007 22.277 51.694 1.00 19.17 62 GLU B O 1
ATOM 1118 N N . LEU B 1 63 ? 9.015 21.858 49.710 1.00 17.57 63 LEU B N 1
ATOM 1119 C CA . LEU B 1 63 ? 8.842 20.445 49.995 1.00 19.37 63 LEU B CA 1
ATOM 1120 C C . LEU B 1 63 ? 10.113 19.704 50.488 1.00 19.56 63 LEU B C 1
ATOM 1121 O O . LEU B 1 63 ? 10.024 18.897 51.414 1.00 14.19 63 LEU B O 1
ATOM 1126 N N . PRO B 1 64 ? 11.313 20.048 49.962 1.00 19.70 64 PRO B N 1
ATOM 1127 C CA . PRO B 1 64 ? 12.556 19.401 50.412 1.00 20.39 64 PRO B CA 1
ATOM 1128 C C . PRO B 1 64 ? 13.051 19.831 51.792 1.00 20.81 64 PRO B C 1
ATOM 1129 O O . PRO B 1 64 ? 13.945 19.179 52.390 1.00 20.37 64 PRO B O 1
ATOM 1133 N N . THR B 1 65 ? 12.333 20.763 52.400 1.00 17.43 65 THR B N 1
ATOM 1134 C CA . THR B 1 65 ? 12.533 21.054 53.829 1.00 19.54 65 THR B CA 1
ATOM 1135 C C . THR B 1 65 ? 11.554 20.298 54.737 1.00 16.87 65 THR B C 1
ATOM 1136 O O . THR B 1 65 ? 11.574 20.455 55.933 1.00 22.16 65 THR B O 1
ATOM 1140 N N . ILE B 1 66 ? 10.682 19.498 54.141 1.00 14.84 66 ILE B N 1
ATOM 1141 C CA . ILE B 1 66 ? 9.679 18.726 54.856 1.00 13.38 66 ILE B CA 1
ATOM 1142 C C . ILE B 1 66 ? 9.909 17.231 54.659 1.00 13.92 66 ILE B C 1
ATOM 1143 O O . ILE B 1 66 ? 9.758 16.462 55.597 1.00 13.73 66 ILE B O 1
ATOM 1148 N N . PHE B 1 67 ? 10.114 16.811 53.410 1.00 15.22 67 PHE B N 1
ATOM 1149 C CA . PHE B 1 67 ? 10.279 15.385 53.068 1.00 16.09 67 PHE B CA 1
ATOM 1150 C C . PHE B 1 67 ? 11.739 15.106 52.718 1.00 16.92 67 PHE B C 1
ATOM 1151 O O . PHE B 1 67 ? 12.387 15.900 52.038 1.00 17.58 67 PHE B O 1
ATOM 1159 N N . ALA B 1 68 ? 12.232 13.972 53.181 1.00 16.61 68 ALA B N 1
ATOM 1160 C CA . ALA B 1 68 ? 13.519 13.416 52.715 1.00 17.54 68 ALA B CA 1
ATOM 1161 C C . ALA B 1 68 ? 13.503 13.132 51.215 1.00 22.51 68 ALA B C 1
ATOM 1162 O O . ALA B 1 68 ? 12.461 12.955 50.604 1.00 19.51 68 ALA B O 1
ATOM 1164 N N . PRO B 1 69 ? 14.684 13.157 50.589 1.00 27.84 69 PRO B N 1
ATOM 1165 C CA . PRO B 1 69 ? 14.639 12.561 49.282 1.00 35.29 69 PRO B CA 1
ATOM 1166 C C . PRO B 1 69 ? 14.234 11.094 49.382 1.00 24.46 69 PRO B C 1
ATOM 1167 O O . PRO B 1 69 ? 14.489 10.369 50.398 1.00 29.59 69 PRO B O 1
ATOM 1171 N N . ASP B 1 70 ? 13.616 10.654 48.317 1.00 23.49 70 ASP B N 1
ATOM 1172 C CA . ASP B 1 70 ? 13.106 9.338 48.202 1.00 28.09 70 ASP B CA 1
ATOM 1173 C C . ASP B 1 70 ? 12.094 9.032 49.295 1.00 24.01 70 ASP B C 1
ATOM 1174 O O . ASP B 1 70 ? 12.001 7.916 49.717 1.00 22.68 70 ASP B O 1
ATOM 1179 N N . ALA B 1 71 ? 11.393 10.041 49.820 1.00 18.98 71 ALA B N 1
ATOM 1180 C CA . ALA B 1 71 ? 10.296 9.727 50.705 1.00 18.76 71 ALA B CA 1
ATOM 1181 C C . ALA B 1 71 ? 9.207 9.067 49.876 1.00 16.37 71 ALA B C 1
ATOM 1182 O O . ALA B 1 71 ? 9.104 9.334 48.682 1.00 20.51 71 ALA B O 1
ATOM 1184 N N . THR B 1 72 ? 8.263 8.458 50.590 1.00 19.36 72 THR B N 1
ATOM 1185 C CA . THR B 1 72 ? 7.059 7.908 49.999 1.00 18.97 72 THR B CA 1
ATOM 1186 C C . THR B 1 72 ? 5.839 8.447 50.729 1.00 17.60 72 THR B C 1
ATOM 1187 O O . THR B 1 72 ? 5.854 8.553 51.950 1.00 17.35 72 THR B O 1
ATOM 1191 N N . VAL B 1 73 ? 4.851 8.864 49.948 1.00 17.60 73 VAL B N 1
ATOM 1192 C CA . VAL B 1 73 ? 3.615 9.454 50.448 1.00 19.48 73 VAL B CA 1
ATOM 1193 C C . VAL B 1 73 ? 2.419 8.659 49.902 1.00 18.68 73 VAL B C 1
ATOM 1194 O O . VAL B 1 73 ? 2.340 8.453 48.706 1.00 20.58 73 VAL B O 1
ATOM 1198 N N . THR B 1 74 ? 1.443 8.383 50.759 1.00 21.87 74 THR B N 1
ATOM 1199 C CA . THR B 1 74 ? 0.168 7.780 50.352 1.00 22.99 74 THR B CA 1
ATOM 1200 C C . THR B 1 74 ? -1.002 8.510 51.038 1.00 21.13 74 THR B C 1
ATOM 1201 O O . THR B 1 74 ? -1.232 8.354 52.242 1.00 20.00 74 THR B O 1
ATOM 1205 N N . LEU B 1 75 ? -1.685 9.365 50.282 1.00 23.33 75 LEU B N 1
ATOM 1206 C CA . LEU B 1 75 ? -2.769 10.160 50.860 1.00 26.00 75 LEU B CA 1
ATOM 1207 C C . LEU B 1 75 ? -4.068 9.337 50.895 1.00 29.83 75 LEU B C 1
ATOM 1208 O O . LEU B 1 75 ? -4.862 9.425 51.857 1.00 22.86 75 LEU B O 1
ATOM 1213 N N . ARG B 1 76 ? -4.256 8.497 49.876 1.00 28.56 76 ARG B N 1
ATOM 1214 C CA . ARG B 1 76 ? -5.504 7.723 49.768 1.00 27.30 76 ARG B CA 1
ATOM 1215 C C . ARG B 1 76 ? -5.189 6.274 49.471 1.00 28.78 76 ARG B C 1
ATOM 1216 O O . ARG B 1 76 ? -5.223 5.433 50.372 1.00 29.28 76 ARG B O 1
ATOM 1224 N N . ASP B 1 77 ? -4.923 5.969 48.196 1.00 32.62 77 ASP B N 1
ATOM 1225 C CA . ASP B 1 77 ? -4.638 4.578 47.801 1.00 34.38 77 ASP B CA 1
ATOM 1226 C C . ASP B 1 77 ? -3.266 4.392 47.151 1.00 38.44 77 ASP B C 1
ATOM 1227 O O . ASP B 1 77 ? -2.630 3.361 47.362 1.00 53.46 77 ASP B O 1
ATOM 1232 N N . GLU B 1 78 ? -2.756 5.416 46.473 1.00 32.76 78 GLU B N 1
ATOM 1233 C CA . GLU B 1 78 ? -1.542 5.240 45.666 1.00 38.30 78 GLU B CA 1
ATOM 1234 C C . GLU B 1 78 ? -0.312 5.915 46.288 1.00 35.35 78 GLU B C 1
ATOM 1235 O O . GLU B 1 78 ? -0.348 7.104 46.636 1.00 31.52 78 GLU B O 1
ATOM 1241 N N . PRO B 1 79 ? 0.789 5.154 46.434 1.00 31.48 79 PRO B N 1
ATOM 1242 C CA . PRO B 1 79 ? 2.031 5.790 46.866 1.00 26.59 79 PRO B CA 1
ATOM 1243 C C . PRO B 1 79 ? 2.749 6.568 45.778 1.00 29.84 79 PRO B C 1
ATOM 1244 O O . PRO B 1 79 ? 2.610 6.294 44.573 1.00 23.68 79 PRO B O 1
ATOM 1248 N N . VAL B 1 80 ? 3.427 7.620 46.213 1.00 22.38 80 VAL B N 1
ATOM 1249 C CA . VAL B 1 80 ? 4.181 8.472 45.315 1.00 29.71 80 VAL B CA 1
ATOM 1250 C C . VAL B 1 80 ? 5.521 8.644 46.029 1.00 28.67 80 VAL B C 1
ATOM 1251 O O . VAL B 1 80 ? 5.547 8.729 47.263 1.00 21.84 80 VAL B O 1
ATOM 1255 N N . THR B 1 81 ? 6.613 8.414 45.299 1.00 23.77 81 THR B N 1
ATOM 1256 C CA . THR B 1 81 ? 7.923 8.270 45.924 1.00 25.48 81 THR B CA 1
ATOM 1257 C C . THR B 1 81 ? 8.915 9.142 45.187 1.00 22.80 81 THR B C 1
ATOM 1258 O O . THR B 1 81 ? 8.916 9.208 43.943 1.00 21.59 81 THR B O 1
ATOM 1262 N N . GLY B 1 82 ? 9.700 9.879 45.961 1.00 20.72 82 GLY B N 1
ATOM 1263 C CA . GLY B 1 82 ? 10.718 10.748 45.424 1.00 22.20 82 GLY B CA 1
ATOM 1264 C C . GLY B 1 82 ? 10.224 12.147 45.246 1.00 24.10 82 GLY B C 1
ATOM 1265 O O . GLY B 1 82 ? 9.063 12.353 44.871 1.00 21.60 82 GLY B O 1
ATOM 1266 N N . MET B 1 83 ? 11.156 13.092 45.307 1.00 20.59 83 MET B N 1
ATOM 1267 C CA . MET B 1 83 ? 10.814 14.514 45.348 1.00 23.88 83 MET B CA 1
ATOM 1268 C C . MET B 1 83 ? 10.167 15.010 44.051 1.00 20.25 83 MET B C 1
ATOM 1269 O O . MET B 1 83 ? 9.144 15.701 44.083 1.00 20.41 83 MET B O 1
ATOM 1274 N N . PRO B 1 84 ? 10.654 14.547 42.887 1.00 23.53 84 PRO B N 1
ATOM 1275 C CA . PRO B 1 84 ? 10.017 14.941 41.632 1.00 21.55 84 PRO B CA 1
ATOM 1276 C C . PRO B 1 84 ? 8.559 14.469 41.460 1.00 23.79 84 PRO B C 1
ATOM 1277 O O . PRO B 1 84 ? 7.696 15.259 41.123 1.00 26.82 84 PRO B O 1
ATOM 1281 N N . ALA B 1 85 ? 8.267 13.246 41.850 1.00 23.11 85 ALA B N 1
ATOM 1282 C CA . ALA B 1 85 ? 6.904 12.754 41.813 1.00 24.05 85 ALA B CA 1
ATOM 1283 C C . ALA B 1 85 ? 6.032 13.439 42.888 1.00 23.80 85 ALA B C 1
ATOM 1284 O O . ALA B 1 85 ? 4.874 13.780 42.637 1.00 22.08 85 ALA B O 1
ATOM 1286 N N . ILE B 1 86 ? 6.606 13.634 44.070 1.00 20.93 86 ILE B N 1
ATOM 1287 C CA . ILE B 1 86 ? 5.876 14.263 45.187 1.00 22.65 86 ILE B CA 1
ATOM 1288 C C . ILE B 1 86 ? 5.504 15.704 44.819 1.00 23.42 86 ILE B C 1
ATOM 1289 O O . ILE B 1 86 ? 4.348 16.099 44.957 1.00 23.77 86 ILE B O 1
ATOM 1294 N N . MET B 1 87 ? 6.432 16.456 44.231 1.00 21.06 87 MET B N 1
ATOM 1295 C CA . MET B 1 87 ? 6.151 17.845 43.921 1.00 26.72 87 MET B CA 1
ATOM 1296 C C . MET B 1 87 ? 5.056 17.948 42.862 1.00 26.94 87 MET B C 1
ATOM 1297 O O . MET B 1 87 ? 4.219 18.853 42.905 1.00 22.00 87 MET B O 1
ATOM 1302 N N . GLU B 1 88 ? 5.080 17.033 41.893 1.00 19.98 88 GLU B N 1
ATOM 1303 C CA . GLU B 1 88 ? 4.076 17.059 40.822 1.00 25.51 88 GLU B CA 1
ATOM 1304 C C . GLU B 1 88 ? 2.710 16.612 41.376 1.00 23.90 88 GLU B C 1
ATOM 1305 O O . GLU B 1 88 ? 1.690 17.169 41.044 1.00 23.79 88 GLU B O 1
ATOM 1311 N N . PHE B 1 89 ? 2.701 15.618 42.237 1.00 21.48 89 PHE B N 1
ATOM 1312 C CA . PHE B 1 89 ? 1.443 15.159 42.820 1.00 23.20 89 PHE B CA 1
ATOM 1313 C C . PHE B 1 89 ? 0.770 16.335 43.549 1.00 23.90 89 PHE B C 1
ATOM 1314 O O . PHE B 1 89 ? -0.467 16.557 43.400 1.00 23.75 89 PHE B O 1
ATOM 1322 N N . TYR B 1 90 ? 1.572 17.072 44.335 1.00 21.99 90 TYR B N 1
ATOM 1323 C CA . TYR B 1 90 ? 1.046 18.228 45.086 1.00 23.42 90 TYR B CA 1
ATOM 1324 C C . TYR B 1 90 ? 0.719 19.419 44.203 1.00 21.78 90 TYR B C 1
ATOM 1325 O O . TYR B 1 90 ? -0.288 20.069 44.396 1.00 24.20 90 TYR B O 1
ATOM 1334 N N . ARG B 1 91 ? 1.444 19.597 43.106 1.00 21.04 91 ARG B N 1
ATOM 1335 C CA . ARG B 1 91 ? 1.071 20.636 42.158 1.00 23.86 91 ARG B CA 1
ATOM 1336 C C . ARG B 1 91 ? -0.344 20.359 41.599 1.00 21.36 91 ARG B C 1
ATOM 1337 O O . ARG B 1 91 ? -1.144 21.283 41.418 1.00 28.08 91 ARG B O 1
ATOM 1345 N N . VAL B 1 92 ? -0.603 19.104 41.264 1.00 22.54 92 VAL B N 1
ATOM 1346 C CA . VAL B 1 92 ? -1.888 18.690 40.687 1.00 24.34 92 VAL B CA 1
ATOM 1347 C C . VAL B 1 92 ? -2.972 18.718 41.778 1.00 29.19 92 VAL B C 1
ATOM 1348 O O . VAL B 1 92 ? -4.038 19.297 41.575 1.00 28.74 92 VAL B O 1
ATOM 1352 N N . PHE B 1 93 ? -2.627 18.245 42.968 1.00 27.59 93 PHE B N 1
ATOM 1353 C CA . PHE B 1 93 ? -3.497 18.379 44.151 1.00 24.63 93 PHE B CA 1
ATOM 1354 C C . PHE B 1 93 ? -3.960 19.836 44.380 1.00 26.13 93 PHE B C 1
ATOM 1355 O O . PHE B 1 93 ? -5.171 20.081 44.499 1.00 30.66 93 PHE B O 1
ATOM 1363 N N . VAL B 1 94 ? -3.040 20.805 44.421 1.00 27.17 94 VAL B N 1
ATOM 1364 C CA . VAL B 1 94 ? -3.400 22.189 44.740 1.00 29.03 94 VAL B CA 1
ATOM 1365 C C . VAL B 1 94 ? -4.064 22.913 43.579 1.00 30.32 94 VAL B C 1
ATOM 1366 O O . VAL B 1 94 ? -4.887 23.791 43.798 1.00 25.61 94 VAL B O 1
ATOM 1370 N N . ALA B 1 95 ? -3.758 22.497 42.352 1.00 26.93 95 ALA B N 1
ATOM 1371 C CA . ALA B 1 95 ? -4.491 22.992 41.169 1.00 30.34 95 ALA B CA 1
ATOM 1372 C C . ALA B 1 95 ? -6.007 22.733 41.246 1.00 28.66 95 ALA B C 1
ATOM 1373 O O . ALA B 1 95 ? -6.781 23.461 40.627 1.00 30.75 95 ALA B O 1
ATOM 1375 N N . ALA B 1 96 ? -6.403 21.638 41.900 1.00 25.30 96 ALA B N 1
ATOM 1376 C CA . ALA B 1 96 ? -7.798 21.250 42.000 1.00 24.21 96 ALA B CA 1
ATOM 1377 C C . ALA B 1 96 ? -8.579 21.979 43.113 1.00 21.19 96 ALA B C 1
ATOM 1378 O O . ALA B 1 96 ? -9.736 21.627 43.361 1.00 21.69 96 ALA B O 1
ATOM 1380 N N . VAL B 1 97 ? -7.876 22.816 43.877 1.00 19.39 97 VAL B N 1
ATOM 1381 C CA . VAL B 1 97 ? -8.438 23.510 45.028 1.00 19.52 97 VAL B CA 1
ATOM 1382 C C . VAL B 1 97 ? -8.402 25.013 44.809 1.00 20.78 97 VAL B C 1
ATOM 1383 O O . VAL B 1 97 ? -7.413 25.548 44.329 1.00 20.83 97 VAL B O 1
ATOM 1387 N N . ALA B 1 98 ? -9.519 25.695 45.067 1.00 18.07 98 ALA B N 1
ATOM 1388 C CA . ALA B 1 98 ? -9.517 27.150 44.954 1.00 17.69 98 ALA B CA 1
ATOM 1389 C C . ALA B 1 98 ? -9.140 27.817 46.270 1.00 17.42 98 ALA B C 1
ATOM 1390 O O . ALA B 1 98 ? -8.313 28.727 46.333 1.00 14.31 98 ALA B O 1
ATOM 1392 N N . GLU B 1 99 ? -9.754 27.379 47.362 1.00 17.49 99 GLU B N 1
ATOM 1393 C CA . GLU B 1 99 ? -9.438 27.921 48.673 1.00 17.26 99 GLU B CA 1
ATOM 1394 C C . GLU B 1 99 ? -9.574 26.761 49.692 1.00 15.17 99 GLU B C 1
ATOM 1395 O O . GLU B 1 99 ? -10.466 25.928 49.550 1.00 14.75 99 GLU B O 1
ATOM 1401 N N . SER B 1 100 ? -8.723 26.721 50.691 1.00 12.62 100 SER B N 1
ATOM 1402 C CA . SER B 1 100 ? -8.845 25.689 51.775 1.00 13.03 100 SER B CA 1
ATOM 1403 C C . SER B 1 100 ? -8.353 26.205 53.116 1.00 12.06 100 SER B C 1
ATOM 1404 O O . SER B 1 100 ? -7.549 27.166 53.210 1.00 10.84 100 SER B O 1
ATOM 1407 N N . LYS B 1 101 ? -8.809 25.504 54.151 1.00 12.31 101 LYS B N 1
ATOM 1408 C CA . LYS B 1 101 ? -8.320 25.711 55.487 1.00 12.02 101 LYS B CA 1
ATOM 1409 C C . LYS B 1 101 ? -8.276 24.359 56.153 1.00 13.16 101 LYS B C 1
ATOM 1410 O O . LYS B 1 101 ? -9.314 23.704 56.338 1.00 12.65 101 LYS B O 1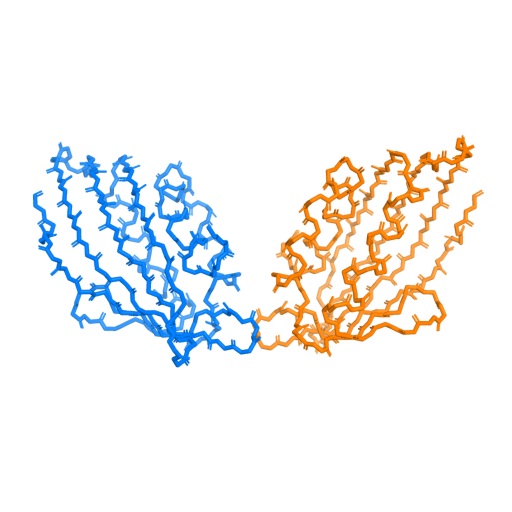
ATOM 1416 N N . HIS B 1 102 ? -7.134 24.102 56.762 1.00 12.34 102 HIS B N 1
ATOM 1417 C CA . HIS B 1 102 ? -6.911 22.930 57.597 1.00 10.99 102 HIS B CA 1
ATOM 1418 C C . HIS B 1 102 ? -6.740 23.319 59.084 1.00 10.10 102 HIS B C 1
ATOM 1419 O O . HIS B 1 102 ? -6.221 24.407 59.370 1.00 9.38 102 HIS B O 1
ATOM 1426 N N . TYR B 1 103 ? -7.251 22.496 60.001 1.00 10.59 103 TYR B N 1
ATOM 1427 C CA . TYR B 1 103 ? -6.845 22.518 61.416 1.00 11.45 103 TYR B CA 1
ATOM 1428 C C . TYR B 1 103 ? -6.327 21.162 61.763 1.00 11.09 103 TYR B C 1
ATOM 1429 O O . TYR B 1 103 ? -6.730 20.157 61.167 1.00 10.89 103 TYR B O 1
ATOM 1438 N N . TRP B 1 104 ? -5.397 21.121 62.704 1.00 12.66 104 TRP B N 1
ATOM 1439 C CA . TRP B 1 104 ? -4.783 19.844 63.026 1.00 11.85 104 TRP B CA 1
ATOM 1440 C C . TRP B 1 104 ? -4.177 19.831 64.426 1.00 13.14 104 TRP B C 1
ATOM 1441 O O . TRP B 1 104 ? -4.022 20.864 65.066 1.00 12.95 104 TRP B O 1
ATOM 1452 N N . THR B 1 105 ? -3.995 18.634 64.953 1.00 13.70 105 THR B N 1
ATOM 1453 C CA . THR B 1 105 ? -3.367 18.485 66.255 1.00 15.45 105 THR B CA 1
ATOM 1454 C C . THR B 1 105 ? -2.354 17.400 66.085 1.00 15.50 105 THR B C 1
ATOM 1455 O O . THR B 1 105 ? -2.701 16.321 65.627 1.00 18.00 105 THR B O 1
ATOM 1459 N N . THR B 1 106 ? -1.162 17.632 66.624 1.00 16.53 106 THR B N 1
ATOM 1460 C CA . THR B 1 106 ? -0.053 16.739 66.360 1.00 17.95 106 THR B CA 1
ATOM 1461 C C . THR B 1 106 ? 0.481 16.135 67.669 1.00 19.28 106 THR B C 1
ATOM 1462 O O . THR B 1 106 ? 0.570 16.815 68.659 1.00 15.47 106 THR B O 1
ATOM 1466 N N . THR B 1 107 ? 0.835 14.854 67.640 1.00 18.51 107 THR B N 1
ATOM 1467 C CA . THR B 1 107 ? 1.444 14.176 68.801 1.00 21.78 107 THR B CA 1
ATOM 1468 C C . THR B 1 107 ? 2.648 13.409 68.283 1.00 22.61 107 THR B C 1
ATOM 1469 O O . THR B 1 107 ? 2.618 12.914 67.171 1.00 21.32 107 THR B O 1
ATOM 1473 N N . ILE B 1 108 ? 3.660 13.224 69.128 1.00 25.83 108 ILE B N 1
ATOM 1474 C CA . ILE B 1 108 ? 4.748 12.290 68.822 1.00 27.14 108 ILE B CA 1
ATOM 1475 C C . ILE B 1 108 ? 4.528 11.027 69.634 1.00 27.25 108 ILE B C 1
ATOM 1476 O O . ILE B 1 108 ? 4.372 11.083 70.859 1.00 29.02 108 ILE B O 1
ATOM 1481 N N . LEU B 1 109 ? 4.492 9.903 68.929 1.00 23.82 109 LEU B N 1
ATOM 1482 C CA . LEU B 1 109 ? 4.163 8.615 69.514 1.00 31.10 109 LEU B CA 1
ATOM 1483 C C . LEU B 1 109 ? 5.394 8.000 70.200 1.00 31.48 109 LEU B C 1
ATOM 1484 O O . LEU B 1 109 ? 6.520 8.457 69.977 1.00 31.51 109 LEU B O 1
ATOM 1489 N N . GLU B 1 110 ? 5.106 7.222 71.247 1.00 39.29 110 GLU B N 1
ATOM 1490 C CA . GLU B 1 110 ? 5.943 6.109 71.722 1.00 42.38 110 GLU B CA 1
ATOM 1491 C C . GLU B 1 110 ? 7.176 5.904 70.851 1.00 45.02 110 GLU B C 1
ATOM 1492 O O . GLU B 1 110 ? 8.289 6.233 71.264 1.00 47.17 110 GLU B O 1
ATOM 1498 N N . ASP B 1 111 ? 6.956 5.451 69.614 1.00 41.19 111 ASP B N 1
ATOM 1499 C CA . ASP B 1 111 ? 8.035 4.967 68.755 1.00 35.48 111 ASP B CA 1
ATOM 1500 C C . ASP B 1 111 ? 8.730 6.026 67.881 1.00 38.37 111 ASP B C 1
ATOM 1501 O O . ASP B 1 111 ? 9.550 5.672 67.039 1.00 33.14 111 ASP B O 1
ATOM 1506 N N . GLY B 1 112 ? 8.447 7.314 68.105 1.00 34.66 112 GLY B N 1
ATOM 1507 C CA . GLY B 1 112 ? 9.054 8.410 67.323 1.00 32.64 112 GLY B CA 1
ATOM 1508 C C . GLY B 1 112 ? 8.255 8.848 66.094 1.00 27.12 112 GLY B C 1
ATOM 1509 O O . GLY B 1 112 ? 8.528 9.891 65.495 1.00 27.97 112 GLY B O 1
ATOM 1510 N N . THR B 1 113 ? 7.318 8.002 65.697 1.00 24.40 113 THR B N 1
ATOM 1511 C CA . THR B 1 113 ? 6.339 8.320 64.689 1.00 26.77 113 THR B CA 1
ATOM 1512 C C . THR B 1 113 ? 5.518 9.551 65.082 1.00 22.49 113 THR B C 1
ATOM 1513 O O . THR B 1 113 ? 5.312 9.854 66.257 1.00 23.99 113 THR B O 1
ATOM 1517 N N . ILE B 1 114 ? 5.174 10.348 64.089 1.00 22.15 114 ILE B N 1
ATOM 1518 C CA . ILE B 1 114 ? 4.393 11.539 64.376 1.00 20.66 114 ILE B CA 1
ATOM 1519 C C . ILE B 1 114 ? 2.999 11.293 63.848 1.00 17.58 114 ILE B C 1
ATOM 1520 O O . ILE B 1 114 ? 2.824 10.849 62.711 1.00 15.70 114 ILE B O 1
ATOM 1525 N N . GLU B 1 115 ? 2.009 11.763 64.608 1.00 17.25 115 GLU B N 1
ATOM 1526 C CA . GLU B 1 115 ? 0.644 11.547 64.216 1.00 18.72 115 GLU B CA 1
ATOM 1527 C C . GLU B 1 115 ? -0.055 12.899 64.250 1.00 16.55 115 GLU B C 1
ATOM 1528 O O . GLU B 1 115 ? 0.037 13.592 65.267 1.00 19.62 115 GLU B O 1
ATOM 1534 N N . SER B 1 116 ? -0.748 13.265 63.173 1.00 14.64 116 SER B N 1
ATOM 1535 C CA . SER B 1 116 ? -1.574 14.505 63.172 1.00 15.92 116 SER B CA 1
ATOM 1536 C C . SER B 1 116 ? -3.022 14.179 62.784 1.00 13.46 116 SER B C 1
ATOM 1537 O O . SER B 1 116 ? -3.296 13.664 61.700 1.00 13.89 116 SER B O 1
ATOM 1540 N N . HIS B 1 117 ? -3.961 14.407 63.705 1.00 12.35 117 HIS B N 1
ATOM 1541 C CA . HIS B 1 117 ? -5.358 14.427 63.350 1.00 13.05 117 HIS B CA 1
ATOM 1542 C C . HIS B 1 117 ? -5.639 15.753 62.634 1.00 12.94 117 HIS B C 1
ATOM 1543 O O . HIS B 1 117 ? -5.246 16.791 63.119 1.00 11.39 117 HIS B O 1
ATOM 1550 N N . TRP B 1 118 ? -6.427 15.719 61.580 1.00 11.54 118 TRP B N 1
ATOM 1551 C CA . TRP B 1 118 ? -6.683 16.923 60.832 1.00 12.30 118 TRP B CA 1
ATOM 1552 C C . TRP B 1 118 ? -8.102 16.953 60.292 1.00 14.74 118 TRP B C 1
ATOM 1553 O O . TRP B 1 118 ? -8.805 15.910 60.216 1.00 13.02 118 TRP B O 1
ATOM 1564 N N . VAL B 1 119 ? -8.549 18.172 60.004 1.00 11.93 119 VAL B N 1
ATOM 1565 C CA . VAL B 1 119 ? -9.793 18.461 59.265 1.00 10.73 119 VAL B CA 1
ATOM 1566 C C . VAL B 1 119 ? -9.525 19.504 58.214 1.00 11.16 119 VAL B C 1
ATOM 1567 O O . VAL B 1 119 ? -8.581 20.277 58.324 1.00 11.44 119 VAL B O 1
ATOM 1571 N N . VAL B 1 120 ? -10.329 19.495 57.148 1.00 10.37 120 VAL B N 1
ATOM 1572 C CA . VAL B 1 120 ? -10.291 20.530 56.150 1.00 10.86 120 VAL B CA 1
ATOM 1573 C C . VAL B 1 120 ? -11.678 20.900 55.698 1.00 10.56 120 VAL B C 1
ATOM 1574 O O . VAL B 1 120 ? -12.553 20.056 55.616 1.00 12.37 120 VAL B O 1
ATOM 1578 N N . ALA B 1 121 ? -11.813 22.161 55.299 1.00 9.58 121 ALA B N 1
ATOM 1579 C CA . ALA B 1 121 ? -12.935 22.646 54.462 1.00 10.34 121 ALA B CA 1
ATOM 1580 C C . ALA B 1 121 ? -12.333 23.368 53.282 1.00 9.96 121 ALA B C 1
ATOM 1581 O O . ALA B 1 121 ? -11.270 23.999 53.401 1.00 11.24 121 ALA B O 1
ATOM 1583 N N . ALA B 1 122 ? -12.984 23.270 52.131 1.00 11.54 122 ALA B N 1
ATOM 1584 C CA . ALA B 1 122 ? -12.429 23.853 50.936 1.00 11.40 122 ALA B CA 1
ATOM 1585 C C . ALA B 1 122 ? -13.530 24.154 49.940 1.00 12.88 122 ALA B C 1
ATOM 1586 O O . ALA B 1 122 ? -14.585 23.535 49.956 1.00 12.12 122 ALA B O 1
ATOM 1588 N N . ARG B 1 123 ? -13.209 25.071 49.039 1.00 12.82 123 ARG B N 1
ATOM 1589 C CA . ARG B 1 123 ? -13.862 25.215 47.758 1.00 13.88 123 ARG B CA 1
ATOM 1590 C C . ARG B 1 123 ? -12.936 24.712 46.656 1.00 14.03 123 ARG B C 1
ATOM 1591 O O . ARG B 1 123 ? -11.772 25.114 46.557 1.00 14.20 123 ARG B O 1
ATOM 1599 N N . ARG B 1 124 ? -13.417 23.718 45.956 1.00 16.76 124 ARG B N 1
ATOM 1600 C CA . ARG B 1 124 ? -12.664 23.091 44.900 1.00 17.52 124 ARG B CA 1
ATOM 1601 C C . ARG B 1 124 ? -12.625 23.995 43.681 1.00 17.29 124 ARG B C 1
ATOM 1602 O O . ARG B 1 124 ? -13.461 24.890 43.513 1.00 16.50 124 ARG B O 1
ATOM 1610 N N . ALA B 1 125 ? -11.657 23.759 42.813 1.00 19.77 125 ALA B N 1
ATOM 1611 C CA . ALA B 1 125 ? -11.529 24.584 41.619 1.00 19.16 125 ALA B CA 1
ATOM 1612 C C . ALA B 1 125 ? -12.757 24.494 40.702 1.00 19.56 125 ALA B C 1
ATOM 1613 O O . ALA B 1 125 ? -13.012 25.421 39.936 1.00 20.37 125 ALA B O 1
ATOM 1615 N N . ASP B 1 126 ? -13.544 23.422 40.815 1.00 19.04 126 ASP B N 1
ATOM 1616 C CA . ASP B 1 126 ? -14.818 23.326 40.048 1.00 21.32 126 ASP B CA 1
ATOM 1617 C C . ASP B 1 126 ? -15.983 24.010 40.737 1.00 21.70 126 ASP B C 1
ATOM 1618 O O . ASP B 1 126 ? -17.141 23.956 40.263 1.00 21.66 126 ASP B O 1
ATOM 1623 N N . GLY B 1 127 ? -15.690 24.667 41.849 1.00 21.64 127 GLY B N 1
ATOM 1624 C CA . GLY B 1 127 ? -16.720 25.417 42.590 1.00 18.16 127 GLY B CA 1
ATOM 1625 C C . GLY B 1 127 ? -17.454 24.630 43.645 1.00 20.74 127 GLY B C 1
ATOM 1626 O O . GLY B 1 127 ? -18.193 25.225 44.454 1.00 21.39 127 GLY B O 1
ATOM 1627 N N . SER B 1 128 ? -17.306 23.311 43.652 1.00 18.10 128 SER B N 1
ATOM 1628 C CA . SER B 1 128 ? -17.942 22.480 44.679 1.00 19.62 128 SER B CA 1
ATOM 1629 C C . SER B 1 128 ? -17.301 22.703 46.052 1.00 18.93 128 SER B C 1
ATOM 1630 O O . SER B 1 128 ? -16.171 23.162 46.140 1.00 17.17 128 SER B O 1
ATOM 1633 N N . LEU B 1 129 ? -18.066 22.475 47.119 1.00 13.58 129 LEU B N 1
ATOM 1634 C CA . LEU B 1 129 ? -17.552 22.643 48.472 1.00 12.79 129 LEU B CA 1
ATOM 1635 C C . LEU B 1 129 ? -17.261 21.236 48.968 1.00 14.77 129 LEU B C 1
ATOM 1636 O O . LEU B 1 129 ? -17.985 20.277 48.639 1.00 15.01 129 LEU B O 1
ATOM 1641 N N . MET B 1 130 ? -16.326 21.144 49.901 1.00 13.46 130 MET B N 1
ATOM 1642 C CA . MET B 1 130 ? -15.991 19.867 50.480 1.00 13.81 130 MET B CA 1
ATOM 1643 C C . MET B 1 130 ? -15.483 19.988 51.918 1.00 12.77 130 MET B C 1
ATOM 1644 O O . MET B 1 130 ? -14.976 21.045 52.367 1.00 12.56 130 MET B O 1
ATOM 1649 N N . THR B 1 131 ? -15.552 18.861 52.620 1.00 10.90 131 THR B N 1
ATOM 1650 C CA . THR B 1 131 ? -14.872 18.718 53.898 1.00 11.59 131 THR B CA 1
ATOM 1651 C C . THR B 1 131 ? -14.249 17.360 53.883 1.00 13.31 131 THR B C 1
ATOM 1652 O O . THR B 1 131 ? -14.654 16.520 53.076 1.00 11.77 131 THR B O 1
ATOM 1656 N N . ALA B 1 132 ? -13.299 17.152 54.803 1.00 12.03 132 ALA B N 1
ATOM 1657 C CA . ALA B 1 132 ? -12.667 15.840 55.035 1.00 14.06 132 ALA B CA 1
ATOM 1658 C C . ALA B 1 132 ? -11.992 15.891 56.394 1.00 12.24 132 ALA B C 1
ATOM 1659 O O . ALA B 1 132 ? -11.790 16.971 56.962 1.00 10.35 132 ALA B O 1
ATOM 1661 N N . ALA B 1 133 ? -11.636 14.717 56.899 1.00 13.98 133 ALA B N 1
ATOM 1662 C CA . ALA B 1 133 ? -10.936 14.594 58.162 1.00 12.11 133 ALA B CA 1
ATOM 1663 C C . ALA B 1 133 ? -10.171 13.276 58.156 1.00 12.37 133 ALA B C 1
ATOM 1664 O O . ALA B 1 133 ? -10.545 12.330 57.453 1.00 13.48 133 ALA B O 1
ATOM 1666 N N . GLY B 1 134 ? -9.036 13.265 58.819 1.00 13.25 134 GLY B N 1
ATOM 1667 C CA . GLY B 1 134 ? -8.294 12.025 58.932 1.00 12.02 134 GLY B CA 1
ATOM 1668 C C . GLY B 1 134 ? -7.131 12.127 59.861 1.00 14.40 134 GLY B C 1
ATOM 1669 O O . GLY B 1 134 ? -7.030 13.040 60.678 1.00 12.66 134 GLY B O 1
ATOM 1670 N N . VAL B 1 135 ? -6.313 11.098 59.783 1.00 14.56 135 VAL B N 1
ATOM 1671 C CA . VAL B 1 135 ? -5.121 11.021 60.603 1.00 16.12 135 VAL B CA 1
ATOM 1672 C C . VAL B 1 135 ? -3.941 10.715 59.707 1.00 15.29 135 VAL B C 1
ATOM 1673 O O . VAL B 1 135 ? -3.950 9.722 58.911 1.00 16.37 135 VAL B O 1
ATOM 1677 N N . GLU B 1 136 ? -2.922 11.549 59.838 1.00 15.84 136 GLU B N 1
ATOM 1678 C CA . GLU B 1 136 ? -1.665 11.357 59.130 1.00 18.30 136 GLU B CA 1
ATOM 1679 C C . GLU B 1 136 ? -0.648 10.783 60.074 1.00 15.81 136 GLU B C 1
ATOM 1680 O O . GLU B 1 136 ? -0.610 11.153 61.265 1.00 15.86 136 GLU B O 1
ATOM 1686 N N . HIS B 1 137 ? 0.105 9.790 59.571 1.00 16.05 137 HIS B N 1
ATOM 1687 C CA . HIS B 1 137 ? 1.169 9.147 60.326 1.00 15.65 137 HIS B CA 1
ATOM 1688 C C . HIS B 1 137 ? 2.447 9.247 59.494 1.00 15.66 137 HIS B C 1
ATOM 1689 O O . HIS B 1 137 ? 2.439 8.933 58.277 1.00 16.95 137 HIS B O 1
ATOM 1696 N N . ALA B 1 138 ? 3.438 9.897 60.072 1.00 13.49 138 ALA B N 1
ATOM 1697 C CA . ALA B 1 138 ? 4.726 10.081 59.402 1.00 14.93 138 ALA B CA 1
ATOM 1698 C C . ALA B 1 138 ? 5.873 9.376 60.132 1.00 15.98 138 ALA B C 1
ATOM 1699 O O . ALA B 1 138 ? 6.033 9.520 61.348 1.00 16.78 138 ALA B O 1
ATOM 1701 N N . THR B 1 139 ? 6.704 8.669 59.366 1.00 15.78 139 THR B N 1
ATOM 1702 C CA . THR B 1 139 ? 8.023 8.331 59.828 1.00 16.56 139 THR B CA 1
ATOM 1703 C C . THR B 1 139 ? 8.963 9.445 59.493 1.00 15.01 139 THR B C 1
ATOM 1704 O O . THR B 1 139 ? 8.848 10.037 58.401 1.00 19.56 139 THR B O 1
ATOM 1708 N N . VAL B 1 140 ? 9.806 9.792 60.464 1.00 15.02 140 VAL B N 1
ATOM 1709 C CA . VAL B 1 140 ? 10.831 10.779 60.248 1.00 16.38 140 VAL B CA 1
ATOM 1710 C C . VAL B 1 140 ? 12.216 10.184 60.342 1.00 16.81 140 VAL B C 1
ATOM 1711 O O . VAL B 1 140 ? 12.429 9.191 61.036 1.00 16.86 140 VAL B O 1
ATOM 1715 N N . ASP B 1 141 ? 13.159 10.806 59.668 1.00 16.99 141 ASP B N 1
ATOM 1716 C CA . ASP B 1 141 ? 14.555 10.406 59.815 1.00 18.55 141 ASP B CA 1
ATOM 1717 C C . ASP B 1 141 ? 15.245 11.150 60.946 1.00 17.37 141 ASP B C 1
ATOM 1718 O O . ASP B 1 141 ? 14.613 11.858 61.702 1.00 15.96 141 ASP B O 1
ATOM 1723 N N . THR B 1 142 ? 16.544 10.967 61.106 1.00 18.54 142 THR B N 1
ATOM 1724 C CA . THR B 1 142 ? 17.276 11.601 62.173 1.00 20.38 142 THR B CA 1
ATOM 1725 C C . THR B 1 142 ? 17.320 13.124 62.089 1.00 19.47 142 THR B C 1
ATOM 1726 O O . THR B 1 142 ? 17.481 13.806 63.093 1.00 17.38 142 THR B O 1
ATOM 1730 N N . ASP B 1 143 ? 17.116 13.669 60.908 1.00 17.82 143 ASP B N 1
ATOM 1731 C CA . ASP B 1 143 ? 17.057 15.114 60.742 1.00 15.71 143 ASP B CA 1
ATOM 1732 C C . ASP B 1 143 ? 15.650 15.625 61.093 1.00 15.62 143 ASP B C 1
ATOM 1733 O O . ASP B 1 143 ? 15.408 16.806 61.021 1.00 15.74 143 ASP B O 1
ATOM 1738 N N . GLY B 1 144 ? 14.700 14.711 61.164 1.00 14.34 144 GLY B N 1
ATOM 1739 C CA . GLY B 1 144 ? 13.287 15.075 61.369 1.00 15.92 144 GLY B CA 1
ATOM 1740 C C . GLY B 1 144 ? 12.472 15.274 60.102 1.00 16.19 144 GLY B C 1
ATOM 1741 O O . GLY B 1 144 ? 1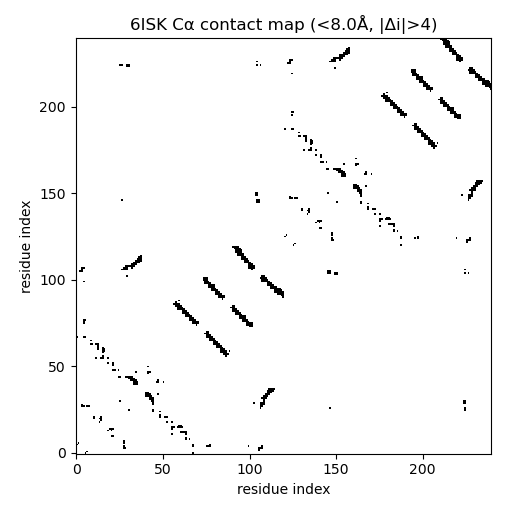1.326 15.768 60.129 1.00 16.06 144 GLY B O 1
ATOM 1742 N N . LEU B 1 145 ? 13.023 14.925 58.964 1.00 13.47 145 LEU B N 1
ATOM 1743 C CA . LEU B 1 145 ? 12.276 15.057 57.733 1.00 15.02 145 LEU B CA 1
ATOM 1744 C C . LEU B 1 145 ? 11.503 13.780 57.462 1.00 16.44 145 LEU B C 1
ATOM 1745 O O . LEU B 1 145 ? 11.870 12.709 57.950 1.00 15.26 145 LEU B O 1
ATOM 1750 N N . ILE B 1 146 ? 10.404 13.909 56.726 1.00 13.22 146 ILE B N 1
ATOM 1751 C CA . ILE B 1 146 ? 9.446 12.796 56.599 1.00 13.55 146 ILE B CA 1
ATOM 1752 C C . ILE B 1 146 ? 9.988 11.816 55.578 1.00 12.09 146 ILE B C 1
ATOM 1753 O O . ILE B 1 146 ? 10.308 12.197 54.499 1.00 15.89 146 ILE B O 1
ATOM 1758 N N . THR B 1 147 ? 10.086 10.561 55.964 1.00 14.69 147 THR B N 1
ATOM 1759 C CA . THR B 1 147 ? 10.459 9.494 55.040 1.00 16.03 147 THR B CA 1
ATOM 1760 C C . THR B 1 147 ? 9.278 8.717 54.522 1.00 16.73 147 THR B C 1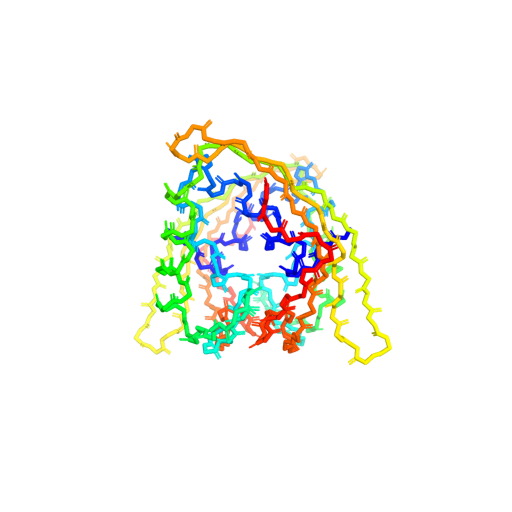
ATOM 1761 O O . THR B 1 147 ? 9.342 8.125 53.431 1.00 15.06 147 THR B O 1
ATOM 1765 N N . ASN B 1 148 ? 8.178 8.739 55.264 1.00 15.81 148 ASN B N 1
ATOM 1766 C CA . ASN B 1 148 ? 7.022 7.934 54.940 1.00 19.58 148 ASN B CA 1
ATOM 1767 C C . ASN B 1 148 ? 5.795 8.566 55.595 1.00 14.91 148 ASN B C 1
ATOM 1768 O O . ASN B 1 148 ? 5.797 8.819 56.810 1.00 19.28 148 ASN B O 1
ATOM 1773 N N . LEU B 1 149 ? 4.878 8.978 54.731 1.00 18.28 149 LEU B N 1
ATOM 1774 C CA . LEU B 1 149 ? 3.632 9.671 55.117 1.00 18.43 149 LEU B CA 1
ATOM 1775 C C . LEU B 1 149 ? 2.463 8.875 54.584 1.00 18.30 149 LEU B C 1
ATOM 1776 O O . LEU B 1 149 ? 2.413 8.546 53.385 1.00 18.05 149 LEU B O 1
ATOM 1781 N N . ARG B 1 150 ? 1.549 8.564 55.493 1.00 17.55 150 ARG B N 1
ATOM 1782 C CA . ARG B 1 150 ? 0.334 7.851 55.171 1.00 18.91 150 ARG B CA 1
ATOM 1783 C C . ARG B 1 150 ? -0.871 8.441 55.907 1.00 18.18 150 ARG B C 1
ATOM 1784 O O . ARG B 1 150 ? -0.826 8.706 57.130 1.00 19.66 150 ARG B O 1
ATOM 1792 N N . ASN B 1 151 ? -1.945 8.577 55.139 1.00 16.05 151 ASN B N 1
ATOM 1793 C CA . ASN B 1 151 ? -3.187 9.158 55.628 1.00 16.87 151 ASN B CA 1
ATOM 1794 C C . ASN B 1 151 ? -4.239 8.083 55.680 1.00 19.20 151 ASN B C 1
ATOM 1795 O O . ASN B 1 151 ? -4.281 7.215 54.794 1.00 15.70 151 ASN B O 1
ATOM 1800 N N . ARG B 1 152 ? -5.063 8.114 56.731 1.00 16.25 152 ARG B N 1
ATOM 1801 C CA . ARG B 1 152 ? -6.337 7.416 56.739 1.00 16.70 152 ARG B CA 1
ATOM 1802 C C . ARG B 1 152 ? -7.473 8.408 56.916 1.00 15.09 152 ARG B C 1
ATOM 1803 O O . ARG B 1 152 ? -7.437 9.212 57.848 1.00 15.63 152 ARG B O 1
ATOM 1811 N N . TYR B 1 153 ? -8.486 8.356 56.036 1.00 13.97 153 TYR B N 1
ATOM 1812 C CA . TYR B 1 153 ? -9.665 9.208 56.238 1.00 16.03 153 TYR B CA 1
ATOM 1813 C C . TYR B 1 153 ? -10.640 8.696 57.323 1.00 16.68 153 TYR B C 1
ATOM 1814 O O . TYR B 1 153 ? -11.016 7.498 57.353 1.00 18.35 153 TYR B O 1
ATOM 1823 N N . THR B 1 154 ? -11.035 9.603 58.204 1.00 15.82 154 THR B N 1
ATOM 1824 C CA . THR B 1 154 ? -12.145 9.397 59.105 1.00 16.19 154 THR B CA 1
ATOM 1825 C C . THR B 1 154 ? -13.415 10.112 58.645 1.00 19.18 154 THR B C 1
ATOM 1826 O O . THR B 1 154 ? -14.511 9.824 59.131 1.00 15.44 154 THR B O 1
ATOM 1830 N N . ARG B 1 155 ? -13.274 11.051 57.714 1.00 17.92 155 ARG B N 1
ATOM 1831 C CA . ARG B 1 155 ? -14.388 11.616 56.980 1.00 14.94 155 ARG B CA 1
ATOM 1832 C C . ARG B 1 155 ? -13.885 11.783 55.587 1.00 15.19 155 ARG B C 1
ATOM 1833 O O . ARG B 1 155 ? -13.019 12.594 55.314 1.00 14.14 155 ARG B O 1
ATOM 1841 N N . THR B 1 156 ? -14.389 10.960 54.687 1.00 15.29 156 THR B N 1
ATOM 1842 C CA . THR B 1 156 ? -13.856 11.005 53.341 1.00 16.22 156 THR B CA 1
ATOM 1843 C C . THR B 1 156 ? -14.244 12.295 52.658 1.00 17.13 156 THR B C 1
ATOM 1844 O O . THR B 1 156 ? -15.306 12.909 52.964 1.00 16.21 156 THR B O 1
ATOM 1848 N N . PRO B 1 157 ? -13.448 12.663 51.659 1.00 16.09 157 PRO B N 1
ATOM 1849 C CA . PRO B 1 157 ? -13.655 13.981 51.062 1.00 21.60 157 PRO B CA 1
ATOM 1850 C C . PRO B 1 157 ? -14.963 14.004 50.329 1.00 23.18 157 PRO B C 1
ATOM 1851 O O . PRO B 1 157 ? -15.257 13.081 49.558 1.00 25.70 157 PRO B O 1
ATOM 1855 N N . GLY B 1 158 ? -15.734 15.058 50.549 1.00 17.96 158 GLY B N 1
ATOM 1856 C CA . GLY B 1 158 ? -17.169 14.976 50.386 1.00 23.19 158 GLY B CA 1
ATOM 1857 C C . GLY B 1 158 ? -17.906 16.320 50.434 1.00 26.82 158 GLY B C 1
ATOM 1858 O O . GLY B 1 158 ? -19.092 16.359 49.962 1.00 19.44 158 GLY B O 1
#